Protein AF-A0A7S0BNW0-F1 (afdb_monomer_lite)

Secondary structure (DSSP, 8-state):
-HHHHHHHHHHHHHHHHHTTSHHHHHHHHHTTHHHHHHHHHHH-GGGHHHHHHHHHHHHTT-HHHHHHHHHTTHHHHHHHHHHH--SGGGHHHHHHHHHHHHHHHHH--HHHHHHHHHHHHHHHHHHHHHHHHHHHHHHHHHGGGTTS-HHHHIIIIIHHHHHHHHHHHHHTTSHHHHHHHHHHHHHTT--HHHHHHHHHHHHHT---SSHHHHHHHHHHHHHHHHH--

InterPro domains:
  IPR011989 Armadillo-like helical [G3DSA:1.25.10.10] (1-227)
  IPR013180 Beta-catenin-like protein 1, N-terminal [PF08216] (2-199)
  IPR016024 Armadillo-type fold [SSF48371] (2-109)
  IPR039678 Beta-catenin-like protein 1 [PTHR14978] (2-225)

Foldseek 3Di:
DVVVLVVVVVVLVVLLVVLVDLVSLVVCLVVCVLLVLLVCCVPPVSCNLSSLSNLLSSLVPHLVSLVSCVVSVVLVSLLVVLVVQDDPVRLSVLLSSLSSLLSSCLNDDDPSNVVSLVSCPPPPRVSLLSLLVQLLVLVVQCVVVVPPDPVVSVVSRLSSNLSSLSNLLSNLLDVVSLVVVQVSNVVSVHGLVSSLVSLVVVLVPQDPPDPVSVVSNVSSVVSSVSSDD

Sequence (229 aa):
SEEERETILDLFNILCSAMFIDENKTLLYKAEGIQLMLVLLPRKKWLRSQSLKLIDFSISGRKDGCKTFINAGGLGVVFSLLMKVKGKESTTMEESLLSIIVEVLRRTDGPDFERAVWKLEENSYEKLWRVTAILAQAAVDLQPYGDLEYSERLENGLYRAQLAAKCIALVCTKETNKLIVGEMLNEVTLELNDVRTNLEELIANIDNDDEEAKSEKEFTESLIEAVRS

Radius of gyration: 17.49 Å; chains: 1; bounding box: 44×40×46 Å

Structure (mmCIF, N/CA/C/O backbone):
data_AF-A0A7S0BNW0-F1
#
_entry.id   AF-A0A7S0BNW0-F1
#
loop_
_atom_site.group_PDB
_atom_site.id
_atom_site.type_symbol
_atom_site.label_atom_id
_atom_site.label_alt_id
_atom_site.label_comp_id
_atom_site.label_asym_id
_atom_site.label_entity_id
_atom_site.label_seq_id
_atom_site.pdbx_PDB_ins_code
_atom_site.Cartn_x
_atom_site.Cartn_y
_atom_site.Cartn_z
_atom_site.occupancy
_atom_site.B_iso_or_equiv
_atom_site.auth_seq_id
_atom_site.auth_comp_id
_atom_site.auth_asym_id
_atom_site.auth_atom_id
_atom_site.pdbx_PDB_model_num
ATOM 1 N N . SER A 1 1 ? -25.156 18.805 10.270 1.00 89.25 1 SER A N 1
ATOM 2 C CA . SER A 1 1 ? -24.832 20.161 9.750 1.00 89.25 1 SER A CA 1
ATOM 3 C C . SER A 1 1 ? -23.420 20.156 9.162 1.00 89.25 1 SER A C 1
ATOM 5 O O . SER A 1 1 ? -22.821 19.087 9.106 1.00 89.25 1 SER A O 1
ATOM 7 N N . GLU A 1 2 ? -22.896 21.280 8.663 1.00 90.31 2 GLU A N 1
ATOM 8 C CA . GLU A 1 2 ? -21.472 21.388 8.286 1.00 90.31 2 GLU A CA 1
ATOM 9 C C . GLU A 1 2 ? -20.567 21.239 9.518 1.00 90.31 2 GLU A C 1
ATOM 11 O O . GLU A 1 2 ? -19.687 20.386 9.513 1.00 90.31 2 GLU A O 1
ATOM 16 N N . GLU A 1 3 ? -20.927 21.896 10.624 1.00 94.38 3 GLU A N 1
ATOM 17 C CA . GLU A 1 3 ? -20.282 21.746 11.941 1.00 94.38 3 GLU A CA 1
ATOM 18 C C . GLU A 1 3 ? -20.203 20.280 12.409 1.00 94.38 3 GLU A C 1
ATOM 20 O O . GLU A 1 3 ? -19.190 19.828 12.934 1.00 94.38 3 GLU A O 1
ATOM 25 N N . GLU A 1 4 ? -21.261 19.493 12.193 1.00 93.44 4 GLU A N 1
ATOM 26 C CA . GLU A 1 4 ? -21.269 18.064 12.534 1.00 93.44 4 GLU A CA 1
ATOM 27 C C . GLU A 1 4 ? -20.279 17.266 11.675 1.00 93.44 4 GLU A C 1
ATOM 29 O O . GLU A 1 4 ? -19.650 16.330 12.165 1.00 93.44 4 GLU A O 1
ATOM 34 N N . ARG A 1 5 ? -20.114 17.624 10.394 1.00 93.75 5 ARG A N 1
ATOM 35 C CA . ARG A 1 5 ? -19.129 16.965 9.526 1.00 93.75 5 ARG A CA 1
ATOM 36 C C . ARG A 1 5 ? -17.715 17.288 9.974 1.00 93.75 5 ARG A C 1
ATOM 38 O O . ARG A 1 5 ? -16.917 16.364 10.061 1.00 93.75 5 ARG A O 1
ATOM 45 N N . GLU A 1 6 ? -17.431 18.550 10.278 1.00 94.12 6 GLU A N 1
ATOM 46 C CA . GLU A 1 6 ? -16.136 18.973 10.822 1.00 94.12 6 GLU A CA 1
ATOM 47 C C . GLU A 1 6 ? -15.834 18.254 12.135 1.00 94.12 6 GLU A C 1
ATOM 49 O O . GLU A 1 6 ? -14.801 17.603 12.248 1.00 94.12 6 GLU A O 1
ATOM 54 N N . THR A 1 7 ? -16.803 18.216 13.055 1.00 95.94 7 THR A N 1
ATOM 55 C CA . THR A 1 7 ? -16.678 17.479 14.321 1.00 95.94 7 THR A CA 1
ATOM 56 C C . THR A 1 7 ? -16.335 16.006 14.083 1.00 95.94 7 THR A C 1
ATOM 58 O O . THR A 1 7 ? -15.475 15.443 14.755 1.00 95.94 7 THR A O 1
ATOM 61 N N . ILE A 1 8 ? -16.982 15.355 13.109 1.00 95.88 8 ILE A N 1
ATOM 62 C CA . ILE A 1 8 ? -16.667 13.963 12.762 1.00 95.88 8 ILE A CA 1
ATOM 63 C C . ILE A 1 8 ? -15.242 13.845 12.204 1.00 95.88 8 ILE A C 1
ATOM 65 O O . ILE A 1 8 ? -14.533 12.911 12.572 1.00 95.88 8 ILE A O 1
ATOM 69 N N . LEU A 1 9 ? -14.804 14.758 11.334 1.00 95.31 9 LEU A N 1
ATOM 70 C CA . LEU A 1 9 ? -13.440 14.745 10.793 1.00 95.31 9 LEU A CA 1
ATOM 71 C C . LEU A 1 9 ? -12.387 14.937 11.893 1.00 95.31 9 LEU A C 1
ATOM 73 O O . LEU A 1 9 ? -11.374 14.237 11.890 1.00 95.31 9 LEU A O 1
ATOM 77 N N . ASP A 1 10 ? -12.657 15.796 12.870 1.00 96.00 10 ASP A N 1
ATOM 78 C CA . ASP A 1 10 ? -11.785 15.995 14.027 1.00 96.00 10 ASP A CA 1
ATOM 79 C C . ASP A 1 10 ? -11.699 14.737 14.897 1.00 96.00 10 ASP A C 1
ATOM 81 O O . ASP A 1 10 ? -10.607 14.332 15.302 1.00 96.00 10 ASP A O 1
ATOM 85 N N . LEU A 1 11 ? -12.821 14.040 15.110 1.00 96.62 11 LEU A N 1
ATOM 86 C CA . LEU A 1 11 ? -12.824 12.744 15.794 1.00 96.62 11 LEU A CA 1
ATOM 87 C C . LEU A 1 11 ? -11.991 11.697 15.045 1.00 96.62 11 LEU A C 1
ATOM 89 O O . LEU A 1 11 ? -11.268 10.927 15.674 1.00 96.62 11 LEU A O 1
ATOM 93 N N . PHE A 1 12 ? -12.047 11.678 13.712 1.00 96.50 12 PHE A N 1
ATOM 94 C CA . PHE A 1 12 ? -11.190 10.813 12.901 1.00 96.50 12 PHE A CA 1
ATOM 95 C C . PHE A 1 12 ? -9.706 11.127 13.089 1.00 96.50 12 PHE A C 1
ATOM 97 O O . PHE A 1 12 ? -8.903 10.200 13.200 1.00 96.50 12 PHE A O 1
ATOM 104 N N . ASN A 1 13 ? -9.338 12.408 13.154 1.00 94.88 13 ASN A N 1
ATOM 105 C CA . ASN A 1 13 ? -7.958 12.819 13.400 1.00 94.88 13 ASN A CA 1
ATOM 106 C C . ASN A 1 13 ? -7.482 12.354 14.783 1.00 94.88 13 ASN A C 1
ATOM 108 O O . ASN A 1 13 ? -6.415 11.752 14.882 1.00 94.88 13 ASN A O 1
ATOM 112 N N . ILE A 1 14 ? -8.306 12.532 15.822 1.00 96.44 14 ILE A N 1
ATOM 113 C CA . ILE A 1 14 ? -8.017 12.044 17.180 1.00 96.44 14 ILE A CA 1
ATOM 114 C C . ILE A 1 14 ? -7.858 10.519 17.189 1.00 96.44 14 ILE A C 1
ATOM 116 O O . ILE A 1 14 ? -6.909 10.003 17.779 1.00 96.44 14 ILE A O 1
ATOM 120 N N . LEU A 1 15 ? -8.749 9.787 16.512 1.00 95.88 15 LEU A N 1
ATOM 121 C CA . LEU A 1 15 ? -8.659 8.330 16.400 1.00 95.88 15 LEU A CA 1
ATOM 122 C C . LEU A 1 15 ? -7.381 7.890 15.682 1.00 95.88 15 LEU A C 1
ATOM 124 O O . LEU A 1 15 ? -6.728 6.960 16.145 1.00 95.88 15 LEU A O 1
ATOM 128 N N . CYS A 1 16 ? -6.992 8.566 14.599 1.00 95.62 16 CYS A N 1
ATOM 129 C CA . CYS A 1 16 ? -5.734 8.291 13.905 1.00 95.62 16 CYS A CA 1
ATOM 130 C C . CYS A 1 16 ? -4.534 8.513 14.835 1.00 95.62 16 CYS A C 1
ATOM 132 O O . CYS A 1 16 ? -3.664 7.654 14.917 1.00 95.62 16 CYS A O 1
ATOM 134 N N . SER A 1 17 ? -4.510 9.614 15.592 1.00 95.50 17 SER A N 1
ATOM 135 C CA . SER A 1 17 ? -3.463 9.865 16.590 1.00 95.50 17 SER A CA 1
ATOM 136 C C . SER A 1 17 ? -3.450 8.816 17.708 1.00 95.50 17 SER A C 1
ATOM 138 O O . SER A 1 17 ? -2.389 8.444 18.201 1.00 95.50 17 SER A O 1
ATOM 140 N N . ALA A 1 18 ? -4.608 8.284 18.095 1.00 96.31 18 ALA A N 1
ATOM 141 C CA . ALA A 1 18 ? -4.673 7.213 19.082 1.00 96.31 18 ALA A CA 1
ATOM 142 C C . ALA A 1 18 ? -4.051 5.900 18.572 1.00 96.31 18 ALA A C 1
ATOM 144 O O . ALA A 1 18 ? -3.608 5.098 19.394 1.00 96.31 18 ALA A O 1
ATOM 145 N N . MET A 1 19 ? -3.988 5.676 17.252 1.00 96.12 19 MET A N 1
ATOM 146 C CA . MET A 1 19 ? -3.416 4.456 16.667 1.00 96.12 19 MET A CA 1
ATOM 147 C C . MET A 1 19 ? -1.891 4.374 16.769 1.00 96.12 19 MET A C 1
ATOM 149 O O . MET A 1 19 ? -1.357 3.295 16.559 1.00 96.12 19 MET A O 1
ATOM 153 N N . PHE A 1 20 ? -1.177 5.436 17.157 1.00 92.88 20 PHE A N 1
ATOM 154 C CA . PHE A 1 20 ? 0.260 5.331 17.466 1.00 92.88 20 PHE A CA 1
ATOM 155 C C . PHE A 1 20 ? 0.545 4.500 18.731 1.00 92.88 20 PHE A C 1
ATOM 157 O O . PHE A 1 20 ? 1.690 4.153 19.000 1.00 92.88 20 PHE A O 1
ATOM 164 N N . ILE A 1 21 ? -0.494 4.162 19.501 1.00 94.19 21 ILE A N 1
ATOM 165 C CA . ILE A 1 21 ? -0.421 3.283 20.668 1.00 94.19 21 ILE A CA 1
ATOM 166 C C . ILE A 1 21 ? -1.014 1.923 20.284 1.00 94.19 21 ILE A C 1
ATOM 168 O O . ILE A 1 21 ? -2.196 1.808 19.948 1.00 94.19 21 ILE A O 1
ATOM 172 N N . ASP A 1 22 ? -0.201 0.875 20.358 1.00 92.94 22 ASP A N 1
ATOM 173 C CA . ASP A 1 22 ? -0.545 -0.470 19.886 1.00 92.94 22 ASP A CA 1
ATOM 174 C C . ASP A 1 22 ? -1.728 -1.109 20.644 1.00 92.94 22 ASP A C 1
ATOM 176 O O . ASP A 1 22 ? -2.534 -1.856 20.069 1.00 92.94 22 ASP A O 1
ATOM 180 N N . GLU A 1 23 ? -1.906 -0.776 21.923 1.00 95.44 23 GLU A N 1
ATOM 181 C CA . GLU A 1 23 ? -3.061 -1.191 22.721 1.00 95.44 23 GLU A CA 1
ATOM 182 C C . GLU A 1 23 ? -4.375 -0.659 22.133 1.00 95.44 23 GLU A C 1
ATOM 184 O O . GLU A 1 23 ? -5.381 -1.378 22.098 1.00 95.44 23 GLU A O 1
ATOM 189 N N . ASN A 1 24 ? -4.368 0.569 21.604 1.00 96.56 24 ASN A N 1
ATOM 190 C CA . ASN A 1 24 ? -5.553 1.184 21.009 1.00 96.56 24 ASN A CA 1
ATOM 191 C C . ASN A 1 24 ? -5.941 0.512 19.691 1.00 96.56 24 ASN A C 1
ATOM 193 O O . ASN A 1 24 ? -7.135 0.366 19.422 1.00 96.56 24 ASN A O 1
ATOM 197 N N . LYS A 1 25 ? -4.969 0.027 18.907 1.00 96.62 25 LYS A N 1
ATOM 198 C CA . LYS A 1 25 ? -5.247 -0.781 17.707 1.00 96.62 25 LYS A CA 1
ATOM 199 C C . LYS A 1 25 ? -6.031 -2.043 18.081 1.00 96.62 25 LYS A C 1
ATOM 201 O O . LYS A 1 25 ? -7.058 -2.351 17.483 1.00 96.62 25 LYS A O 1
ATOM 206 N N . THR A 1 26 ? -5.621 -2.721 19.156 1.00 95.75 26 THR A N 1
ATOM 207 C CA . THR A 1 26 ? -6.313 -3.923 19.658 1.00 95.75 26 THR A CA 1
ATOM 208 C C . THR A 1 26 ? -7.746 -3.619 20.113 1.00 95.75 26 THR A C 1
ATOM 210 O O . THR A 1 26 ? -8.661 -4.413 19.873 1.00 95.75 26 THR A O 1
ATOM 213 N N . LEU A 1 27 ? -7.966 -2.472 20.766 1.00 97.00 27 LEU A N 1
ATOM 214 C CA . LEU A 1 27 ? -9.308 -2.016 21.146 1.00 97.00 27 LEU A CA 1
ATOM 215 C C . LEU A 1 27 ? -10.172 -1.710 19.917 1.00 97.00 27 LEU A C 1
ATOM 217 O O . LEU A 1 27 ? -11.334 -2.115 19.884 1.00 97.00 27 LEU A O 1
ATOM 221 N N . LEU A 1 28 ? -9.600 -1.073 18.891 1.00 97.12 28 LEU A N 1
ATOM 222 C CA . LEU A 1 28 ? -10.293 -0.785 17.637 1.00 97.12 28 LEU A CA 1
ATOM 223 C C . LEU A 1 28 ? -10.774 -2.073 16.953 1.00 97.12 28 LEU A C 1
ATOM 225 O O . LEU A 1 28 ? -11.912 -2.128 16.488 1.00 97.12 28 LEU A O 1
ATOM 229 N N . TYR A 1 29 ? -9.946 -3.122 16.924 1.00 96.56 29 TYR A N 1
ATOM 230 C CA . TYR A 1 29 ? -10.325 -4.405 16.320 1.00 96.56 29 TYR A CA 1
ATOM 231 C C . TYR A 1 29 ? -11.492 -5.062 17.056 1.00 96.56 29 TYR A C 1
ATOM 233 O O . TYR A 1 29 ? -12.433 -5.537 16.423 1.00 96.56 29 TYR A O 1
ATOM 241 N N . LYS A 1 30 ? -11.458 -5.054 18.397 1.00 96.50 30 LYS A N 1
ATOM 242 C CA . LYS A 1 30 ? -12.546 -5.583 19.238 1.00 96.50 30 LYS A CA 1
ATOM 243 C C . LYS A 1 30 ? -13.851 -4.813 19.051 1.00 96.50 30 LYS A C 1
ATOM 245 O O . LYS A 1 30 ? -14.918 -5.401 19.173 1.00 96.50 30 LYS A O 1
ATOM 250 N N . ALA A 1 31 ? -13.758 -3.518 18.763 1.00 97.19 31 ALA A N 1
ATOM 251 C CA . ALA A 1 31 ? -14.897 -2.648 18.499 1.00 97.19 31 ALA A CA 1
ATOM 252 C C . ALA A 1 31 ? -15.384 -2.694 17.037 1.00 97.19 31 ALA A C 1
ATOM 254 O O . ALA A 1 31 ? -16.205 -1.866 16.652 1.00 97.19 31 ALA A O 1
ATOM 255 N N . GLU A 1 32 ? -14.868 -3.614 16.214 1.00 97.25 32 GLU A N 1
ATOM 256 C CA . GLU A 1 32 ? -15.183 -3.720 14.783 1.00 97.25 32 GLU A CA 1
ATOM 257 C C . GLU A 1 32 ? -14.907 -2.424 13.989 1.00 97.25 32 GLU A C 1
ATOM 259 O O . GLU A 1 32 ? -15.563 -2.111 12.991 1.00 97.25 32 GLU A O 1
ATOM 264 N N . GLY A 1 33 ? -13.914 -1.641 14.423 1.00 97.31 33 GLY A N 1
ATOM 265 C CA . GLY A 1 33 ? -13.601 -0.351 13.811 1.00 97.31 33 GLY A CA 1
ATOM 266 C C . GLY A 1 33 ? -13.179 -0.478 12.346 1.00 97.31 33 GLY A C 1
ATOM 267 O O . GLY A 1 33 ? -13.611 0.319 11.513 1.00 97.31 33 GLY A O 1
ATOM 268 N N . ILE A 1 34 ? -12.416 -1.522 11.999 1.00 97.44 34 ILE A N 1
ATOM 269 C CA . ILE A 1 34 ? -12.022 -1.803 10.608 1.00 97.44 34 ILE A CA 1
ATOM 270 C C . ILE A 1 34 ? -13.262 -2.085 9.747 1.00 97.44 34 ILE A C 1
ATOM 272 O O . ILE A 1 34 ? -13.405 -1.522 8.663 1.00 97.44 34 ILE A O 1
ATOM 276 N N . GLN A 1 35 ? -14.189 -2.908 10.235 1.00 97.81 35 GLN A N 1
ATOM 277 C CA . GLN A 1 35 ? -15.431 -3.266 9.552 1.00 97.81 35 GLN A CA 1
ATOM 278 C C . GLN A 1 35 ? -16.273 -2.015 9.289 1.00 97.81 35 GLN A C 1
ATOM 280 O O . GLN A 1 35 ? -16.760 -1.816 8.173 1.00 97.81 35 GLN A O 1
ATOM 285 N N . LEU A 1 36 ? -16.395 -1.135 10.288 1.00 97.44 36 LEU A 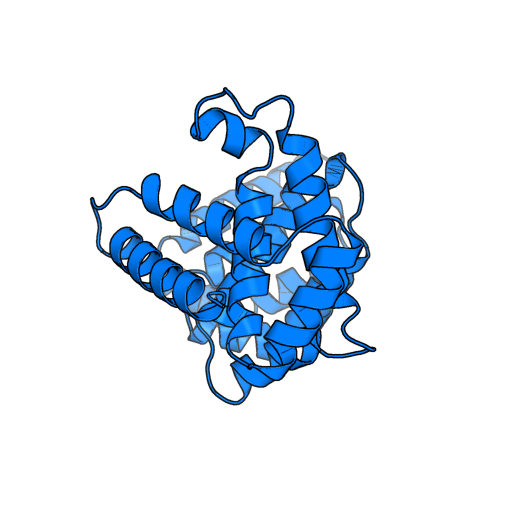N 1
ATOM 286 C CA . LEU A 1 36 ? -17.085 0.140 10.127 1.00 97.44 36 LEU A CA 1
ATOM 287 C C . LEU A 1 36 ? -16.432 0.989 9.029 1.00 97.44 36 LEU A C 1
ATOM 289 O O . LEU A 1 36 ? -17.140 1.478 8.146 1.00 97.44 36 LEU A O 1
ATOM 293 N N . MET A 1 37 ? -15.101 1.123 9.029 1.00 97.88 37 MET A N 1
ATOM 294 C CA . MET A 1 37 ? -14.394 1.883 7.993 1.00 97.88 37 MET A CA 1
ATOM 295 C C . MET A 1 37 ? -14.649 1.312 6.598 1.00 97.88 37 MET A C 1
ATOM 297 O O . MET A 1 37 ? -14.998 2.057 5.681 1.00 97.88 37 MET A O 1
ATOM 301 N N . LEU A 1 38 ? -14.586 -0.011 6.443 1.00 97.62 38 LEU A N 1
ATOM 302 C CA . LEU A 1 38 ? -14.872 -0.691 5.178 1.00 97.62 38 LEU A CA 1
ATOM 303 C C . LEU A 1 38 ? -16.302 -0.442 4.675 1.00 97.62 38 LEU A C 1
ATOM 305 O O . LEU A 1 38 ? -16.513 -0.313 3.468 1.00 97.62 38 LEU A O 1
ATOM 309 N N . VAL A 1 39 ? -17.280 -0.310 5.576 1.00 96.94 39 VAL A N 1
ATOM 310 C CA . VAL A 1 39 ? -18.666 0.054 5.233 1.00 96.94 39 VAL A CA 1
ATOM 311 C C . VAL A 1 39 ? -18.787 1.525 4.823 1.00 96.94 39 VAL A C 1
ATOM 313 O O . VAL A 1 39 ? -19.564 1.855 3.917 1.00 96.94 39 VAL A O 1
ATOM 316 N N . LEU A 1 40 ? -18.035 2.421 5.466 1.00 96.12 40 LEU A N 1
ATOM 317 C CA . LEU A 1 40 ? -18.047 3.854 5.162 1.00 96.12 40 LEU A CA 1
ATOM 318 C C . LEU A 1 40 ? -17.422 4.158 3.799 1.00 96.12 40 LEU A C 1
ATOM 320 O O . LEU A 1 40 ? -17.970 4.982 3.062 1.00 96.12 40 LEU A O 1
ATOM 324 N N . LEU A 1 41 ? -16.352 3.451 3.428 1.00 95.19 41 LEU A N 1
ATOM 325 C CA . LEU A 1 41 ? -15.613 3.658 2.184 1.00 95.19 41 LEU A CA 1
ATOM 326 C C . LEU A 1 41 ? -16.505 3.765 0.933 1.00 95.19 41 LEU A C 1
ATOM 328 O O . LEU A 1 41 ? -16.374 4.756 0.213 1.00 95.19 41 LEU A O 1
ATOM 332 N N . PRO A 1 42 ? -17.425 2.833 0.618 1.00 91.38 42 PRO A N 1
ATOM 333 C CA . PRO A 1 42 ? -18.312 2.974 -0.537 1.00 91.38 42 PRO A CA 1
ATOM 334 C C . PRO A 1 42 ? -19.476 3.952 -0.303 1.00 91.38 42 PRO A C 1
ATOM 336 O O . PRO A 1 42 ? -19.968 4.537 -1.268 1.00 91.38 42 PRO A O 1
ATOM 339 N N . ARG A 1 43 ? -19.918 4.152 0.947 1.00 92.38 43 ARG A N 1
ATOM 340 C CA . ARG A 1 43 ? -21.167 4.865 1.281 1.00 92.38 43 ARG A CA 1
ATOM 341 C C . ARG A 1 43 ? -21.003 6.368 1.499 1.00 92.38 43 ARG A C 1
ATOM 343 O O . ARG A 1 43 ? -21.939 7.124 1.246 1.00 92.38 43 ARG A O 1
ATOM 350 N N . LYS A 1 44 ? -19.853 6.818 2.003 1.00 91.94 44 LYS A N 1
ATOM 351 C CA . LYS A 1 44 ? -19.628 8.201 2.448 1.00 91.94 44 LYS A CA 1
ATOM 352 C C . LYS A 1 44 ? -18.358 8.761 1.812 1.00 91.94 44 LYS A C 1
ATOM 354 O O . LYS A 1 44 ? -17.281 8.695 2.388 1.00 91.94 44 LYS A O 1
ATOM 359 N N . LYS A 1 45 ? -18.495 9.353 0.616 1.00 89.56 45 LYS A N 1
ATOM 360 C CA . LYS A 1 45 ? -17.358 9.907 -0.150 1.00 89.56 45 LYS A CA 1
ATOM 361 C C . LYS A 1 45 ? -16.505 10.892 0.664 1.00 89.56 45 LYS A C 1
ATOM 363 O O . LYS A 1 45 ? -15.288 10.813 0.592 1.00 89.56 45 LYS A O 1
ATOM 368 N N . TRP A 1 46 ? -17.139 11.758 1.457 1.00 91.44 46 TRP A N 1
ATOM 369 C CA . TRP A 1 46 ? -16.459 12.778 2.267 1.00 91.44 46 TRP A CA 1
ATOM 370 C C . TRP A 1 46 ? -15.675 12.218 3.469 1.00 91.44 46 TRP A C 1
ATOM 372 O O . TRP A 1 46 ? -14.844 12.930 4.007 1.00 91.44 46 TRP A O 1
ATOM 382 N N . LEU A 1 47 ? -15.904 10.956 3.861 1.00 93.94 47 LEU A N 1
ATOM 383 C CA . LEU A 1 47 ? -15.143 10.258 4.911 1.00 93.94 47 LEU A CA 1
ATOM 384 C C . LEU A 1 47 ? -14.105 9.287 4.350 1.00 93.94 47 LEU A C 1
ATOM 386 O O . LEU A 1 47 ? -13.428 8.597 5.112 1.00 93.94 47 LEU A O 1
ATOM 390 N N . ARG A 1 48 ? -14.006 9.159 3.022 1.00 93.19 48 ARG A N 1
ATOM 391 C CA . ARG A 1 48 ? -13.210 8.100 2.400 1.00 93.19 48 ARG A CA 1
ATOM 392 C C . ARG A 1 48 ? -11.732 8.225 2.753 1.00 93.19 48 ARG A C 1
ATOM 394 O O . ARG A 1 48 ? -11.135 7.227 3.135 1.00 93.19 48 ARG A O 1
ATOM 401 N N . SER A 1 49 ? -11.176 9.432 2.665 1.00 92.56 49 SER A N 1
ATOM 402 C CA . SER A 1 49 ? -9.763 9.677 2.974 1.00 92.56 49 SER A CA 1
ATOM 403 C C . SER A 1 49 ? -9.441 9.324 4.426 1.00 92.56 49 SER A C 1
ATOM 405 O O . SER A 1 49 ? -8.469 8.631 4.696 1.00 92.56 49 SER A O 1
ATOM 407 N N . GLN A 1 50 ? -10.295 9.741 5.358 1.00 95.19 50 GLN A N 1
ATOM 408 C CA . GLN A 1 50 ? -10.118 9.521 6.791 1.00 95.19 50 GLN A CA 1
ATOM 409 C C . GLN A 1 50 ? -10.319 8.049 7.165 1.00 95.19 50 GLN A C 1
ATOM 411 O O . GLN A 1 50 ? -9.595 7.524 8.003 1.00 95.19 50 GLN A O 1
ATOM 416 N N . SER A 1 51 ? -11.254 7.363 6.502 1.00 97.00 51 SER A N 1
ATOM 417 C CA . SER A 1 51 ? -11.473 5.925 6.691 1.00 97.00 51 SER A CA 1
ATOM 418 C C . SER A 1 51 ? -10.274 5.108 6.208 1.00 97.00 51 SER A C 1
ATOM 420 O O . SER A 1 51 ? -9.863 4.185 6.901 1.00 97.00 51 SER A O 1
ATOM 422 N N . LEU A 1 52 ? -9.698 5.450 5.046 1.00 96.94 52 LEU A N 1
ATOM 423 C CA . LEU A 1 52 ? -8.476 4.803 4.553 1.00 96.94 52 LEU A CA 1
ATOM 424 C C . LEU A 1 52 ? -7.306 5.054 5.505 1.00 96.94 52 LEU A C 1
ATOM 426 O O . LEU A 1 52 ? -6.653 4.098 5.904 1.00 96.94 52 LEU A O 1
ATOM 430 N N . LYS A 1 53 ? -7.105 6.305 5.933 1.00 96.19 53 LYS A N 1
ATOM 431 C CA . LYS A 1 53 ? -6.042 6.673 6.875 1.00 96.19 53 LYS A CA 1
ATOM 432 C C . LYS A 1 53 ? -6.150 5.918 8.202 1.00 96.19 53 LYS A C 1
ATOM 434 O O . LYS A 1 53 ? -5.153 5.409 8.699 1.00 96.19 53 LYS A O 1
ATOM 439 N N . LEU A 1 54 ? -7.359 5.800 8.757 1.00 97.44 54 LEU A N 1
ATOM 440 C CA . LEU A 1 54 ? -7.567 5.053 9.997 1.00 97.44 54 LEU A CA 1
ATOM 441 C C . LEU A 1 54 ? -7.295 3.554 9.813 1.00 97.44 54 LEU A C 1
ATOM 443 O O . LEU A 1 54 ? -6.700 2.944 10.696 1.00 97.44 54 LEU A O 1
ATOM 447 N N . ILE A 1 55 ? -7.700 2.962 8.679 1.00 97.88 55 ILE A N 1
ATOM 448 C CA . ILE A 1 55 ? -7.370 1.564 8.362 1.00 97.88 55 ILE A CA 1
ATOM 449 C C . ILE A 1 55 ? -5.853 1.394 8.293 1.00 97.88 55 ILE A C 1
ATOM 451 O O . ILE A 1 55 ? -5.328 0.532 8.991 1.00 97.88 55 ILE A O 1
ATOM 455 N N . ASP A 1 56 ? -5.173 2.222 7.503 1.00 96.88 56 ASP A N 1
ATOM 456 C CA . ASP A 1 56 ? -3.726 2.177 7.284 1.00 96.88 56 ASP A CA 1
ATOM 457 C C . ASP A 1 56 ? -2.959 2.254 8.613 1.00 96.88 56 ASP A C 1
ATOM 459 O O . ASP A 1 56 ? -2.206 1.344 8.956 1.00 96.88 56 ASP A O 1
ATOM 463 N N . PHE A 1 57 ? -3.270 3.244 9.454 1.00 96.25 57 PHE A N 1
ATOM 464 C CA . PHE A 1 57 ? -2.646 3.387 10.774 1.00 96.25 57 PHE A CA 1
ATOM 465 C C . PHE A 1 57 ? -2.984 2.237 11.722 1.00 96.25 57 PHE A C 1
ATOM 467 O O . PHE A 1 57 ? -2.159 1.853 12.552 1.00 96.25 57 PHE A O 1
ATOM 474 N N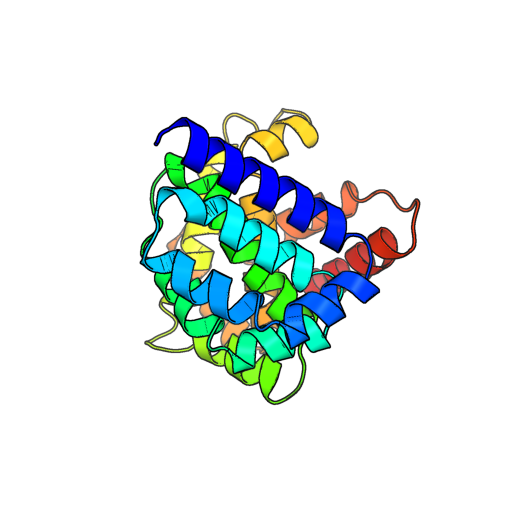 . SER A 1 58 ? -4.195 1.682 11.620 1.00 96.25 58 SER A N 1
ATOM 475 C CA . SER A 1 58 ? -4.582 0.555 12.461 1.00 96.25 58 SER A CA 1
ATOM 476 C C . SER A 1 58 ? -3.804 -0.707 12.105 1.00 96.25 58 SER A C 1
ATOM 478 O O . SER A 1 58 ? -3.387 -1.409 13.012 1.00 96.25 58 SER A O 1
ATOM 480 N N . ILE A 1 59 ? -3.560 -0.994 10.822 1.00 96.25 59 ILE A N 1
ATOM 481 C CA . ILE A 1 59 ? -2.894 -2.238 10.405 1.00 96.25 59 ILE A CA 1
ATOM 482 C C . ILE A 1 59 ? -1.371 -2.109 10.300 1.00 96.25 59 ILE A C 1
ATOM 484 O O . ILE A 1 59 ? -0.686 -3.131 10.334 1.00 96.25 59 ILE A O 1
ATOM 488 N N . SER A 1 60 ? -0.848 -0.884 10.206 1.00 93.56 60 SER A N 1
ATOM 489 C CA . SER A 1 60 ? 0.587 -0.621 10.121 1.00 93.56 60 SER A CA 1
ATOM 490 C C . SER A 1 60 ? 1.332 -1.200 11.323 1.00 93.56 60 SER A C 1
ATOM 492 O O . SER A 1 60 ? 0.934 -1.022 12.484 1.00 93.56 60 SER A O 1
ATOM 494 N N . GLY A 1 61 ? 2.389 -1.962 11.051 1.00 89.94 61 GLY A N 1
ATOM 495 C CA . GLY A 1 61 ? 3.166 -2.631 12.091 1.00 89.94 61 GLY A CA 1
ATOM 496 C C . GLY A 1 61 ? 2.577 -3.966 12.553 1.00 89.94 61 GLY A C 1
ATOM 497 O O . GLY A 1 61 ? 3.224 -4.695 13.306 1.00 89.94 61 GLY A O 1
ATOM 498 N N . ARG A 1 62 ? 1.349 -4.317 12.140 1.00 92.31 62 ARG A N 1
ATOM 499 C CA . ARG A 1 62 ? 0.502 -5.293 12.845 1.00 92.31 62 ARG A CA 1
ATOM 500 C C . ARG A 1 62 ? 0.001 -6.413 11.939 1.00 92.31 62 ARG A C 1
ATOM 502 O O . ARG A 1 62 ? -0.955 -6.268 11.176 1.00 92.31 62 ARG A O 1
ATOM 509 N N . LYS A 1 63 ? 0.558 -7.611 12.131 1.00 94.31 63 LYS A N 1
ATOM 510 C CA . LYS A 1 63 ? 0.106 -8.831 11.438 1.00 94.31 63 LYS A CA 1
ATOM 511 C C . LYS A 1 63 ? -1.341 -9.208 11.771 1.00 94.31 63 LYS A C 1
ATOM 513 O O . LYS A 1 63 ? -2.097 -9.600 10.889 1.00 94.31 63 LYS A O 1
ATOM 518 N N . ASP A 1 64 ? -1.747 -9.098 13.031 1.00 94.75 64 ASP A N 1
ATOM 519 C CA . ASP A 1 64 ? -3.122 -9.376 13.465 1.00 94.75 64 ASP A CA 1
ATOM 520 C C . ASP A 1 64 ? -4.131 -8.336 12.943 1.00 94.75 64 ASP A C 1
ATOM 522 O O . ASP A 1 64 ? -5.265 -8.692 12.613 1.00 94.75 64 ASP A O 1
ATOM 526 N N . GLY A 1 65 ? -3.698 -7.082 12.781 1.00 95.62 65 GLY A N 1
ATOM 527 C CA . GLY A 1 65 ? -4.450 -6.030 12.097 1.00 95.62 65 GLY A CA 1
ATOM 528 C C . GLY A 1 65 ? -4.722 -6.381 10.639 1.00 95.62 65 GLY A C 1
ATOM 529 O O . GLY A 1 65 ? -5.877 -6.403 10.214 1.00 95.62 65 GLY A O 1
ATOM 530 N N . CYS A 1 66 ? -3.681 -6.773 9.899 1.00 97.44 66 CYS A N 1
ATOM 531 C CA . CYS A 1 66 ? -3.811 -7.231 8.513 1.00 97.44 66 CYS A CA 1
ATOM 532 C C . CYS A 1 66 ? -4.757 -8.438 8.388 1.00 97.44 66 CYS A C 1
ATOM 534 O O . CYS A 1 66 ? -5.624 -8.465 7.514 1.00 97.44 66 CYS A O 1
ATOM 536 N N . LYS A 1 67 ? -4.663 -9.412 9.304 1.00 96.75 67 LYS A N 1
ATOM 537 C CA . LYS A 1 67 ? -5.589 -10.560 9.352 1.00 96.75 67 LYS A CA 1
ATOM 538 C C . LYS A 1 67 ? -7.030 -10.134 9.612 1.00 96.75 67 LYS A C 1
ATOM 540 O O . LYS A 1 67 ? -7.945 -10.615 8.945 1.00 96.75 67 LYS A O 1
ATOM 545 N N . THR A 1 68 ? -7.243 -9.217 10.552 1.00 96.88 68 THR A N 1
ATOM 546 C CA . THR A 1 68 ? -8.571 -8.662 10.853 1.00 96.88 68 THR A CA 1
ATOM 547 C C . THR A 1 68 ? -9.153 -7.956 9.628 1.00 96.88 68 THR A C 1
ATOM 549 O O . THR A 1 68 ? -10.308 -8.188 9.275 1.00 96.88 68 THR A O 1
ATOM 552 N N . PHE A 1 69 ? -8.336 -7.172 8.922 1.00 98.38 69 PHE A N 1
ATOM 553 C CA . PHE A 1 69 ? -8.712 -6.508 7.677 1.00 98.38 69 PHE A CA 1
ATOM 554 C C . PHE A 1 69 ? -9.102 -7.494 6.566 1.00 98.38 69 PHE A C 1
ATOM 556 O O . PHE A 1 69 ? -10.149 -7.322 5.936 1.00 98.38 69 PHE A O 1
ATOM 563 N N . ILE A 1 70 ? -8.318 -8.556 6.349 1.00 97.94 70 ILE A N 1
ATOM 564 C CA . ILE A 1 70 ? -8.639 -9.599 5.362 1.00 97.94 70 ILE A CA 1
ATOM 565 C C . ILE A 1 70 ? -9.960 -10.288 5.721 1.00 97.94 70 ILE A C 1
ATOM 567 O O . ILE A 1 70 ? -10.843 -10.401 4.869 1.00 97.94 70 ILE A O 1
ATOM 571 N N . ASN A 1 71 ? -10.125 -10.702 6.981 1.00 96.88 71 ASN A N 1
ATOM 572 C CA . ASN A 1 71 ? -11.323 -11.402 7.454 1.00 96.88 71 ASN A CA 1
ATOM 573 C C . ASN A 1 71 ? -12.586 -10.532 7.389 1.00 96.88 71 ASN A C 1
ATOM 575 O O . ASN A 1 71 ? -13.678 -11.050 7.172 1.00 96.88 71 ASN A O 1
ATOM 579 N N . ALA A 1 72 ? -12.441 -9.212 7.508 1.00 97.25 72 ALA A N 1
ATOM 580 C CA . ALA A 1 72 ? -13.520 -8.248 7.319 1.00 97.25 72 ALA A CA 1
ATOM 581 C C . ALA A 1 72 ? -13.892 -8.007 5.836 1.00 97.25 72 ALA A C 1
ATOM 583 O O . ALA A 1 72 ? -14.772 -7.198 5.547 1.00 97.25 72 ALA A O 1
ATOM 584 N N . GLY A 1 73 ? -13.234 -8.679 4.882 1.00 97.12 73 GLY A N 1
ATOM 585 C CA . GLY A 1 73 ? -13.461 -8.492 3.446 1.00 97.12 73 GLY A CA 1
ATOM 586 C C . GLY A 1 73 ? -12.753 -7.267 2.860 1.00 97.12 73 GLY A C 1
ATOM 587 O O . GLY A 1 73 ? -13.108 -6.811 1.768 1.00 97.12 73 GLY A O 1
ATOM 588 N N . GLY A 1 74 ? -11.742 -6.736 3.557 1.00 97.81 74 GLY A N 1
ATOM 589 C CA . GLY A 1 74 ? -11.056 -5.498 3.197 1.00 97.81 74 GLY A CA 1
ATOM 590 C C . GLY A 1 74 ? -10.425 -5.515 1.806 1.00 97.81 74 GLY A C 1
ATOM 591 O O . GLY A 1 74 ? -10.537 -4.531 1.073 1.00 97.81 74 GLY A O 1
ATOM 592 N N . LEU A 1 75 ? -9.870 -6.660 1.388 1.00 97.75 75 LEU A N 1
ATOM 593 C CA . LEU A 1 75 ? -9.279 -6.832 0.055 1.00 97.75 75 LEU A CA 1
ATOM 594 C C . LEU A 1 75 ? -10.276 -6.491 -1.061 1.00 97.75 75 LEU A C 1
ATOM 596 O O . LEU A 1 75 ? -9.956 -5.739 -1.977 1.00 97.75 75 LEU A O 1
ATOM 600 N N . GLY A 1 76 ? -11.511 -6.997 -0.977 1.00 97.25 76 GLY A N 1
ATOM 601 C CA . GLY A 1 76 ? -12.526 -6.747 -2.003 1.00 97.25 76 GLY A CA 1
ATOM 602 C C . GLY A 1 76 ? -12.890 -5.266 -2.118 1.00 97.25 76 GLY A C 1
ATOM 603 O O . GLY A 1 76 ? -13.059 -4.751 -3.224 1.00 97.25 76 GLY A O 1
ATOM 604 N N . VAL A 1 77 ? -12.966 -4.564 -0.985 1.00 97.12 77 VAL A N 1
ATOM 605 C CA . VAL A 1 77 ? -13.293 -3.134 -0.944 1.00 97.12 77 VAL A CA 1
ATOM 606 C C . VAL A 1 77 ? -12.145 -2.293 -1.500 1.00 97.12 77 VAL A C 1
ATOM 608 O O . VAL A 1 77 ? -12.377 -1.466 -2.383 1.00 97.12 77 VAL A O 1
ATOM 611 N N . VAL A 1 78 ? -10.916 -2.521 -1.029 1.00 97.25 78 VAL A N 1
ATOM 612 C CA . VAL A 1 78 ? -9.731 -1.743 -1.424 1.00 97.25 78 VAL A CA 1
ATOM 613 C C . VAL A 1 78 ? -9.392 -1.949 -2.899 1.00 97.25 78 VAL A C 1
ATOM 615 O O . VAL A 1 78 ? -9.265 -0.962 -3.623 1.00 97.25 78 VAL A O 1
ATOM 618 N N . PHE A 1 79 ? -9.376 -3.189 -3.402 1.00 97.25 79 PHE A N 1
ATOM 619 C CA . PHE A 1 79 ? -9.147 -3.431 -4.832 1.00 97.25 79 PHE A CA 1
ATOM 620 C C . PHE A 1 79 ? -10.271 -2.864 -5.708 1.00 97.25 79 PHE A C 1
ATOM 622 O O . PHE A 1 79 ? -9.998 -2.288 -6.760 1.00 97.25 79 PHE A O 1
ATOM 629 N N . SER A 1 80 ? -11.538 -2.952 -5.280 1.00 95.88 80 SER A N 1
ATOM 630 C CA . SER A 1 80 ? -12.641 -2.331 -6.031 1.00 95.88 80 SER A CA 1
ATOM 631 C C . SER A 1 80 ? -12.490 -0.810 -6.122 1.00 95.88 80 SER A C 1
ATOM 633 O O . SER A 1 80 ? -12.829 -0.222 -7.151 1.00 95.88 80 SER A O 1
ATOM 635 N N . LEU A 1 81 ? -11.996 -0.161 -5.064 1.00 95.25 81 LEU A N 1
ATOM 636 C CA . LEU A 1 81 ? -11.719 1.274 -5.072 1.00 95.25 81 LEU A CA 1
ATOM 637 C C . LEU A 1 81 ? -10.524 1.612 -5.962 1.00 95.25 81 LEU A C 1
ATOM 639 O O . LEU A 1 81 ? -10.658 2.517 -6.780 1.00 95.25 81 LEU A O 1
ATOM 643 N N . LEU A 1 82 ? -9.425 0.859 -5.884 1.00 95.69 82 LEU A N 1
ATOM 644 C CA . LEU A 1 82 ? -8.229 1.071 -6.712 1.00 95.69 82 LEU A CA 1
ATOM 645 C C . LEU A 1 82 ? -8.548 1.068 -8.218 1.00 95.69 82 LEU A C 1
ATOM 647 O O . LEU A 1 82 ? -8.006 1.864 -8.984 1.00 95.69 82 LEU A O 1
ATOM 651 N N . MET A 1 83 ? -9.490 0.222 -8.645 1.00 95.44 83 MET A N 1
ATOM 652 C CA . MET A 1 83 ? -9.946 0.170 -10.040 1.00 95.44 83 MET A CA 1
ATOM 653 C C . MET A 1 83 ? -10.813 1.372 -10.455 1.00 95.44 83 MET A C 1
ATOM 655 O O . MET A 1 83 ? -10.869 1.723 -11.636 1.00 95.44 83 MET A O 1
ATOM 659 N N . LYS A 1 84 ? -11.523 1.992 -9.504 1.00 92.31 84 LYS A N 1
ATOM 660 C CA . LYS A 1 84 ? -12.456 3.110 -9.747 1.00 92.31 84 LYS A CA 1
ATOM 661 C C . LYS A 1 84 ? -11.783 4.473 -9.672 1.00 92.31 84 LYS A C 1
ATOM 663 O O . LYS A 1 84 ? -12.223 5.409 -10.331 1.00 92.31 84 LYS A O 1
ATOM 668 N N . VAL A 1 85 ? -10.776 4.585 -8.822 1.00 87.38 85 VAL A N 1
ATOM 669 C CA . VAL A 1 85 ? -10.004 5.798 -8.581 1.00 87.38 85 VAL A CA 1
ATOM 670 C C . VAL A 1 85 ? -9.066 5.995 -9.770 1.00 87.38 85 VAL A C 1
ATOM 672 O O . VAL A 1 85 ? -8.279 5.099 -10.055 1.00 87.38 85 VAL A O 1
ATOM 675 N N . LYS A 1 86 ? -9.214 7.100 -10.514 1.00 82.06 86 LYS A N 1
ATOM 676 C CA . LYS A 1 86 ? -8.433 7.436 -11.719 1.00 82.06 86 LYS A CA 1
ATOM 677 C C . LYS A 1 86 ? -8.296 8.957 -11.855 1.00 82.06 86 LYS 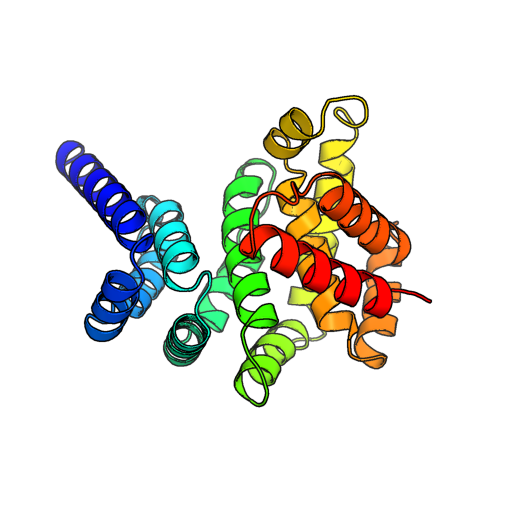A C 1
ATOM 679 O O . LYS A 1 86 ? -9.240 9.675 -11.526 1.00 82.06 86 LYS A O 1
ATOM 684 N N . GLY A 1 87 ? -7.193 9.415 -12.448 1.00 74.38 87 GLY A N 1
ATOM 685 C CA . GLY A 1 87 ? -6.946 10.821 -12.792 1.00 74.38 87 GLY A CA 1
ATOM 686 C C . GLY A 1 87 ? -5.852 11.478 -11.946 1.00 74.38 87 GLY A C 1
ATOM 687 O O . GLY A 1 87 ? -5.281 10.864 -11.055 1.00 74.38 87 GLY A O 1
ATOM 688 N N . LYS A 1 88 ? -5.540 12.748 -12.221 1.00 65.00 88 LYS A N 1
ATOM 689 C CA . LYS A 1 88 ? -4.498 13.474 -11.467 1.00 65.00 88 LYS A CA 1
ATOM 690 C C . LYS A 1 88 ? -4.917 13.817 -10.037 1.00 65.00 88 LYS A C 1
ATOM 692 O O . LYS A 1 88 ? -4.092 13.825 -9.138 1.00 65.00 88 LYS A O 1
ATOM 697 N N . GLU A 1 89 ? -6.211 14.024 -9.803 1.00 70.94 89 GLU A N 1
ATOM 698 C CA . GLU A 1 89 ? -6.752 14.307 -8.465 1.00 70.94 89 GLU A CA 1
ATOM 699 C C . GLU A 1 89 ? -6.805 13.064 -7.560 1.00 70.94 89 GLU A C 1
ATOM 701 O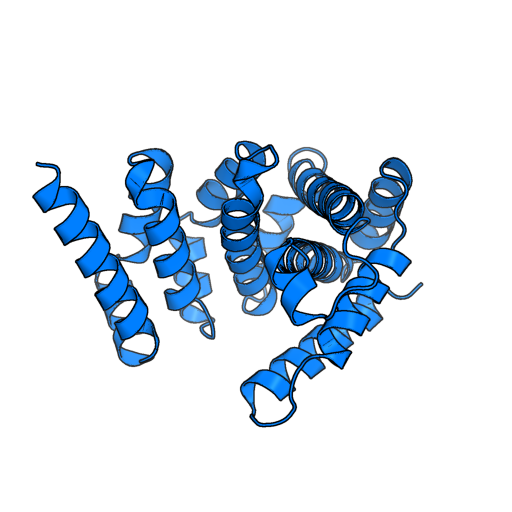 O . GLU A 1 89 ? -7.191 13.162 -6.396 1.00 70.94 89 GLU A O 1
ATOM 706 N N . SER A 1 90 ? -6.445 11.878 -8.071 1.00 83.75 90 SER A N 1
ATOM 707 C CA . SER A 1 90 ? -6.500 10.644 -7.291 1.00 83.75 90 SER A CA 1
ATOM 708 C C . SER A 1 90 ? -5.212 10.240 -6.583 1.00 83.75 90 SER A C 1
ATOM 710 O O . SER A 1 90 ? -5.273 9.282 -5.815 1.00 83.75 90 SER A O 1
ATOM 712 N N . THR A 1 91 ? -4.094 10.944 -6.780 1.00 87.75 91 THR A N 1
ATOM 713 C CA . THR A 1 91 ? -2.767 10.555 -6.263 1.00 87.75 91 THR A CA 1
ATOM 714 C C . THR A 1 91 ? -2.799 10.154 -4.787 1.00 87.75 91 THR A C 1
ATOM 716 O O . THR A 1 91 ? -2.484 9.015 -4.461 1.00 87.75 91 THR A O 1
ATOM 719 N N . THR A 1 92 ? -3.322 11.010 -3.904 1.00 90.50 92 THR A N 1
ATOM 720 C CA . THR A 1 92 ? -3.398 10.736 -2.455 1.00 90.50 92 THR A CA 1
ATOM 721 C C . THR A 1 92 ? -4.262 9.515 -2.113 1.00 90.50 92 THR A C 1
ATOM 723 O O . THR A 1 92 ? -4.013 8.794 -1.144 1.00 90.50 92 THR A O 1
ATOM 726 N N . MET A 1 93 ? -5.311 9.260 -2.902 1.00 92.25 93 MET A N 1
ATOM 727 C CA . MET A 1 93 ? -6.175 8.097 -2.700 1.00 92.25 93 MET A CA 1
ATOM 728 C C . MET A 1 93 ? -5.515 6.815 -3.211 1.00 92.25 93 MET A C 1
ATOM 730 O O . MET A 1 93 ? -5.657 5.778 -2.570 1.00 92.25 93 MET A O 1
ATOM 734 N N . GLU A 1 94 ? -4.796 6.879 -4.333 1.00 95.19 94 GLU A N 1
ATOM 735 C CA . GLU A 1 94 ? -3.976 5.773 -4.837 1.00 95.19 94 GLU A CA 1
ATOM 736 C C . GLU A 1 94 ? -2.880 5.414 -3.830 1.00 95.19 94 GLU A C 1
ATOM 738 O O . GLU A 1 94 ? -2.743 4.239 -3.507 1.00 95.19 94 GLU A O 1
ATOM 743 N N . GLU A 1 95 ? -2.189 6.404 -3.259 1.00 95.06 95 GLU A N 1
ATOM 744 C CA . GLU A 1 95 ? -1.200 6.214 -2.187 1.00 95.06 95 GLU A CA 1
ATOM 745 C C . GLU A 1 95 ? -1.806 5.504 -0.981 1.00 95.06 95 GLU A C 1
ATOM 747 O O . GLU A 1 95 ? -1.317 4.458 -0.569 1.00 95.06 95 GLU A O 1
ATOM 752 N N . SER A 1 96 ? -2.929 6.010 -0.464 1.00 95.75 96 SER A N 1
ATOM 753 C CA . SER A 1 96 ? -3.595 5.408 0.698 1.00 95.75 96 SER A CA 1
ATOM 754 C C . SER A 1 96 ? -4.018 3.954 0.437 1.00 95.75 96 SER A C 1
ATOM 756 O O . SER A 1 96 ? -3.924 3.101 1.316 1.00 95.75 96 SER A O 1
ATOM 758 N N . LEU A 1 97 ? -4.506 3.651 -0.771 1.00 97.38 97 LEU A N 1
ATOM 759 C CA . LEU A 1 97 ? -4.922 2.296 -1.145 1.00 97.38 97 LEU A CA 1
ATOM 760 C C . LEU A 1 97 ? -3.718 1.364 -1.329 1.00 97.38 97 LEU A C 1
ATOM 762 O O . LEU A 1 97 ? -3.762 0.225 -0.866 1.00 97.38 97 LEU A O 1
ATOM 766 N N . LEU A 1 98 ? -2.664 1.832 -2.001 1.00 97.75 98 LEU A N 1
ATOM 767 C CA . LEU A 1 98 ? -1.447 1.057 -2.221 1.00 97.75 98 LEU A CA 1
ATOM 768 C C . LEU A 1 98 ? -0.693 0.813 -0.913 1.00 97.75 98 LEU A C 1
ATOM 770 O O . LEU A 1 98 ? -0.222 -0.302 -0.726 1.00 97.75 98 LEU A O 1
ATOM 774 N N . SER A 1 99 ? -0.649 1.785 0.005 1.00 97.50 99 SER A N 1
ATOM 775 C CA . SER A 1 99 ? -0.071 1.620 1.347 1.00 97.50 99 SER A CA 1
ATOM 776 C C . SER A 1 99 ? -0.710 0.439 2.076 1.00 97.50 99 SER A C 1
ATOM 778 O O . SER A 1 99 ? -0.020 -0.505 2.459 1.00 97.50 99 SER A O 1
ATOM 780 N N . ILE A 1 100 ? -2.047 0.401 2.125 1.00 98.19 100 ILE A N 1
ATOM 781 C CA . ILE A 1 100 ? -2.799 -0.705 2.734 1.00 98.19 100 ILE A CA 1
ATOM 782 C C . ILE A 1 100 ? -2.492 -2.041 2.042 1.00 98.19 100 ILE A C 1
ATOM 784 O O . ILE A 1 100 ? -2.311 -3.057 2.712 1.00 98.19 100 ILE A O 1
ATOM 788 N N . ILE A 1 101 ? -2.447 -2.072 0.705 1.00 98.25 101 ILE A N 1
ATOM 789 C CA . ILE A 1 101 ? -2.160 -3.303 -0.050 1.00 98.25 101 ILE A CA 1
ATOM 790 C C . ILE A 1 101 ? -0.741 -3.801 0.243 1.00 98.25 101 ILE A C 1
ATOM 792 O O . ILE A 1 101 ? -0.559 -4.989 0.510 1.00 98.25 101 ILE A O 1
ATOM 796 N N . VAL A 1 102 ? 0.250 -2.910 0.203 1.00 97.62 102 VAL A N 1
ATOM 797 C CA . VAL A 1 102 ? 1.657 -3.224 0.473 1.00 97.62 102 VAL A CA 1
ATOM 798 C C . VAL A 1 102 ? 1.825 -3.716 1.904 1.00 97.62 102 VAL A C 1
ATOM 800 O O . VAL A 1 102 ? 2.467 -4.743 2.102 1.00 97.62 102 VAL A O 1
ATOM 803 N N . GLU A 1 103 ? 1.204 -3.062 2.887 1.00 96.94 103 GLU A N 1
ATOM 804 C CA . GLU A 1 103 ? 1.299 -3.476 4.288 1.00 96.94 103 GLU A CA 1
ATOM 805 C C . GLU A 1 103 ? 0.688 -4.866 4.503 1.00 96.94 103 GLU A C 1
ATOM 807 O O . GLU A 1 103 ? 1.293 -5.726 5.146 1.00 96.94 103 GLU A O 1
ATOM 812 N N . VAL A 1 104 ? -0.461 -5.151 3.881 1.00 97.75 104 VAL A N 1
ATOM 813 C CA . VAL A 1 104 ? -1.060 -6.491 3.926 1.00 97.75 104 VAL A CA 1
ATOM 814 C C . VAL A 1 104 ? -0.138 -7.532 3.290 1.00 97.75 104 VAL A C 1
ATOM 816 O O . VAL A 1 104 ? 0.118 -8.567 3.904 1.00 97.75 104 VAL A O 1
ATOM 819 N N . LEU A 1 105 ? 0.381 -7.277 2.088 1.00 96.44 105 LEU A N 1
ATOM 820 C CA . LEU A 1 105 ? 1.282 -8.205 1.397 1.00 96.44 105 LEU A CA 1
ATOM 821 C C . LEU A 1 105 ? 2.590 -8.429 2.169 1.00 96.44 105 LEU A C 1
ATOM 823 O O . LEU A 1 105 ? 3.083 -9.550 2.206 1.00 96.44 105 LEU A O 1
ATOM 827 N N . ARG A 1 106 ? 3.127 -7.391 2.817 1.00 94.88 106 ARG A N 1
ATOM 828 C CA . ARG A 1 106 ? 4.355 -7.459 3.619 1.00 94.88 106 ARG A CA 1
ATOM 829 C C . ARG A 1 106 ? 4.175 -8.252 4.912 1.00 94.88 106 ARG A C 1
ATOM 831 O O . ARG A 1 106 ? 5.069 -8.993 5.308 1.00 94.88 106 ARG A O 1
ATOM 838 N N . ARG A 1 107 ? 3.064 -8.047 5.625 1.00 94.81 107 ARG A N 1
ATOM 839 C CA . ARG A 1 107 ? 2.878 -8.565 6.996 1.00 94.81 107 ARG A CA 1
ATOM 840 C C . ARG A 1 107 ? 2.193 -9.925 7.057 1.00 94.81 107 ARG A C 1
ATOM 842 O O . ARG A 1 107 ? 2.207 -10.562 8.116 1.00 94.81 107 ARG A O 1
ATOM 849 N N . THR A 1 108 ? 1.538 -10.349 5.981 1.00 94.38 108 THR A N 1
ATOM 850 C CA . THR A 1 108 ? 0.811 -11.622 5.940 1.00 94.38 108 THR A CA 1
ATOM 851 C C . THR A 1 108 ? 1.664 -12.747 5.374 1.00 94.38 108 THR A C 1
ATOM 853 O O . THR A 1 108 ? 2.624 -12.529 4.647 1.00 94.38 108 THR A O 1
ATOM 856 N N . ASP A 1 109 ? 1.318 -13.974 5.747 1.00 93.31 109 ASP A N 1
ATOM 857 C CA . ASP A 1 109 ? 1.967 -15.197 5.293 1.00 93.31 109 ASP A CA 1
ATOM 858 C C . ASP A 1 109 ? 0.934 -16.308 5.070 1.00 93.31 109 ASP A C 1
ATOM 860 O O . ASP A 1 109 ? -0.234 -16.198 5.464 1.00 93.31 109 ASP A O 1
ATOM 864 N N . GLY A 1 110 ? 1.366 -17.381 4.403 1.00 93.88 110 GLY A N 1
ATOM 865 C CA . GLY A 1 110 ? 0.541 -18.559 4.145 1.00 93.88 110 GLY A CA 1
ATOM 866 C C . GLY A 1 110 ? -0.795 -18.207 3.468 1.00 93.88 110 GLY A C 1
ATOM 867 O O . GLY A 1 110 ? -0.800 -17.433 2.509 1.00 93.88 110 GLY A O 1
ATOM 868 N N . PRO A 1 111 ? -1.940 -18.716 3.966 1.00 95.38 111 PRO A N 1
ATOM 869 C CA . PRO A 1 111 ? -3.238 -18.511 3.319 1.00 95.38 111 PRO A CA 1
ATOM 870 C C . PRO A 1 111 ? -3.670 -17.044 3.197 1.00 95.38 111 PRO A C 1
ATOM 872 O O . PRO A 1 111 ? -4.392 -16.693 2.265 1.00 95.38 111 PRO A O 1
ATOM 875 N N . ASP A 1 112 ? -3.272 -16.185 4.139 1.00 95.94 112 ASP A N 1
ATOM 876 C CA . ASP A 1 112 ? -3.659 -14.770 4.125 1.00 95.94 112 ASP A CA 1
ATOM 877 C C . ASP A 1 112 ? -2.906 -14.008 3.026 1.00 95.94 112 ASP A C 1
ATOM 879 O O . ASP A 1 112 ? -3.520 -13.249 2.270 1.00 95.94 112 ASP A O 1
ATOM 883 N N . PHE A 1 113 ? -1.608 -14.290 2.872 1.00 95.25 113 PHE A N 1
ATOM 884 C CA . PHE A 1 113 ? -0.794 -13.771 1.773 1.00 95.25 113 PHE A CA 1
ATOM 885 C C . PHE A 1 113 ? -1.296 -14.277 0.417 1.00 95.25 113 PHE A C 1
ATOM 887 O O . PHE A 1 113 ? -1.516 -13.489 -0.502 1.00 95.25 113 PHE A O 1
ATOM 894 N N . GLU A 1 114 ? -1.567 -15.580 0.303 1.00 94.69 114 GLU A N 1
ATOM 895 C CA . GLU A 1 114 ? -2.091 -16.183 -0.927 1.00 94.69 114 GLU A CA 1
ATOM 896 C C . GLU A 1 114 ? -3.423 -15.562 -1.358 1.00 94.69 114 GLU A C 1
ATOM 898 O O . GLU A 1 114 ? -3.626 -15.324 -2.545 1.00 94.69 114 GLU A O 1
ATOM 903 N N . ARG A 1 115 ? -4.318 -15.224 -0.418 1.00 96.25 115 ARG A N 1
ATOM 904 C CA . ARG A 1 115 ? -5.570 -14.508 -0.726 1.00 96.25 115 ARG A CA 1
ATOM 905 C C . ARG A 1 115 ? -5.322 -13.109 -1.287 1.00 96.25 115 ARG A C 1
ATOM 907 O O . ARG A 1 115 ? -6.030 -12.695 -2.208 1.00 96.25 115 ARG A O 1
ATOM 914 N N . ALA A 1 116 ? -4.360 -12.374 -0.729 1.00 96.56 116 ALA A N 1
ATOM 915 C CA . ALA A 1 116 ? -4.002 -11.039 -1.200 1.00 96.56 116 ALA A CA 1
ATOM 916 C C . ALA A 1 116 ? -3.350 -11.086 -2.592 1.00 96.56 116 ALA A C 1
ATOM 918 O O . ALA A 1 116 ? -3.714 -10.301 -3.466 1.00 96.56 116 ALA A O 1
ATOM 919 N N . VAL A 1 117 ? -2.463 -12.054 -2.832 1.00 96.12 117 VAL A N 1
ATOM 920 C CA . VAL A 1 117 ? -1.840 -12.275 -4.144 1.00 96.12 117 VAL A CA 1
ATOM 921 C C . VAL A 1 117 ? -2.858 -12.761 -5.175 1.00 96.12 117 VAL A C 1
ATOM 923 O O . VAL A 1 117 ? -2.903 -12.230 -6.279 1.00 96.12 117 VAL A O 1
ATOM 926 N N . TRP A 1 118 ? -3.750 -13.688 -4.817 1.00 96.12 118 TRP A N 1
ATOM 927 C CA . TRP A 1 118 ? -4.803 -14.160 -5.721 1.00 96.12 118 TRP A CA 1
ATOM 928 C C . TRP A 1 118 ? -5.708 -13.018 -6.189 1.00 96.12 118 TRP A C 1
ATOM 930 O O . TRP A 1 118 ? -6.125 -12.981 -7.343 1.00 96.12 118 TRP A O 1
ATOM 940 N N . LYS A 1 119 ? -5.958 -12.028 -5.322 1.00 97.06 119 LYS A N 1
ATOM 941 C CA . LYS A 1 119 ? -6.668 -10.812 -5.721 1.00 97.06 119 LYS A CA 1
ATOM 942 C C . LYS A 1 119 ? -5.940 -10.028 -6.805 1.00 97.06 119 LYS A C 1
ATOM 944 O O . LYS A 1 119 ? -6.626 -9.391 -7.582 1.00 97.06 119 LYS A O 1
ATOM 949 N N . LEU A 1 120 ? -4.614 -10.060 -6.886 1.00 96.75 120 LEU A N 1
ATOM 950 C CA . LEU A 1 120 ? -3.848 -9.418 -7.962 1.00 96.75 120 LEU A CA 1
ATOM 951 C C . LEU A 1 120 ? -3.812 -10.269 -9.240 1.00 96.75 120 LEU A C 1
ATOM 953 O O . LEU A 1 120 ? -3.774 -9.703 -10.329 1.00 96.75 120 LEU A O 1
ATOM 957 N N . GLU A 1 121 ? -3.871 -11.595 -9.102 1.00 95.75 121 GLU A N 1
ATOM 958 C CA . GLU A 1 121 ? -3.837 -12.574 -10.200 1.00 95.75 121 GLU A CA 1
ATOM 959 C C . GLU A 1 121 ? -5.224 -12.794 -10.862 1.00 95.75 121 GLU A C 1
ATOM 961 O O . GLU A 1 121 ? -5.309 -13.204 -12.021 1.00 95.75 121 GLU A O 1
ATOM 966 N N . GLU A 1 122 ? -6.333 -12.516 -10.161 1.00 94.62 122 GLU A N 1
ATOM 967 C CA . GLU A 1 122 ? -7.694 -12.749 -10.672 1.00 94.62 122 GLU A CA 1
ATOM 968 C C . GLU A 1 122 ? -8.031 -11.906 -11.919 1.00 94.62 122 GLU A C 1
ATOM 970 O O . GLU A 1 122 ? -7.502 -10.812 -12.120 1.00 94.62 122 GLU A O 1
ATOM 975 N N . ASN A 1 123 ? -8.975 -12.393 -12.737 1.00 95.62 123 ASN A N 1
ATOM 976 C CA . ASN A 1 123 ? -9.448 -11.726 -13.962 1.00 95.62 123 ASN A CA 1
ATOM 977 C C . ASN A 1 123 ? -8.312 -11.350 -14.927 1.00 95.62 123 ASN A C 1
ATOM 979 O O . ASN A 1 123 ? -8.231 -10.209 -15.378 1.00 95.62 123 ASN A O 1
ATOM 983 N N . SER A 1 124 ? -7.427 -12.303 -15.229 1.00 94.25 124 SER A N 1
ATOM 984 C CA . SER A 1 124 ? -6.276 -12.074 -16.112 1.00 94.25 124 SER A CA 1
ATOM 985 C C . SER A 1 124 ? -5.401 -10.913 -15.633 1.00 94.25 124 SER A C 1
ATOM 987 O O . SER A 1 124 ? -4.996 -10.070 -16.427 1.00 94.25 124 SER A O 1
ATOM 989 N N . TYR A 1 125 ? -5.118 -10.877 -14.326 1.00 96.75 125 TYR A N 1
ATOM 990 C CA . TYR A 1 125 ? -4.213 -9.908 -13.713 1.00 96.75 125 TYR A CA 1
ATOM 991 C C . TYR A 1 125 ? -4.649 -8.433 -13.844 1.00 96.75 125 TYR A C 1
ATOM 993 O O . TYR A 1 125 ? -3.819 -7.529 -13.757 1.00 96.75 125 TYR A O 1
ATOM 1001 N N . GLU A 1 126 ? -5.949 -8.144 -14.004 1.00 96.75 126 GLU A N 1
ATOM 1002 C CA . GLU A 1 126 ? -6.449 -6.775 -14.254 1.00 96.75 126 GLU A CA 1
ATOM 1003 C C . GLU A 1 126 ? -6.017 -5.753 -13.180 1.00 96.75 126 GLU A C 1
ATOM 1005 O O . GLU A 1 126 ? -5.818 -4.569 -13.464 1.00 96.75 126 GLU A O 1
ATOM 1010 N N . LYS A 1 127 ? -5.885 -6.201 -11.924 1.00 97.19 127 LYS A N 1
ATOM 1011 C CA . LYS A 1 127 ? -5.500 -5.341 -10.796 1.00 97.19 127 LYS A CA 1
ATOM 1012 C C . LYS A 1 127 ? -3.998 -5.141 -10.746 1.00 97.19 127 LYS A C 1
ATOM 1014 O O . LYS A 1 127 ? -3.566 -4.035 -10.446 1.00 97.19 127 LYS A O 1
ATOM 1019 N N . LEU A 1 128 ? -3.216 -6.169 -11.072 1.00 96.88 128 LEU A N 1
ATOM 1020 C CA . LEU A 1 128 ? -1.773 -6.021 -11.210 1.00 96.88 128 LEU A CA 1
ATOM 1021 C C . LEU A 1 128 ? -1.443 -5.067 -12.364 1.00 96.88 128 LEU A C 1
ATOM 1023 O O . LEU A 1 128 ? -0.681 -4.128 -12.168 1.00 96.88 128 LEU A O 1
ATOM 1027 N N . TRP A 1 129 ? -2.135 -5.199 -13.500 1.00 96.94 129 TRP A N 1
ATOM 1028 C CA . TRP A 1 129 ? -2.067 -4.228 -14.594 1.00 96.94 129 TRP A CA 1
ATOM 1029 C C . TRP A 1 129 ? -2.408 -2.808 -14.132 1.00 96.94 129 TRP A C 1
ATOM 1031 O O . TRP A 1 129 ? -1.726 -1.848 -14.490 1.00 96.94 129 TRP A O 1
ATOM 1041 N N . ARG A 1 130 ? -3.443 -2.644 -13.292 1.00 96.56 130 ARG A N 1
ATOM 1042 C CA . ARG A 1 130 ? -3.779 -1.332 -12.721 1.00 96.56 130 ARG A CA 1
ATOM 1043 C C . ARG A 1 130 ? -2.623 -0.749 -11.907 1.00 96.56 130 ARG A C 1
ATOM 1045 O O . ARG A 1 130 ? -2.389 0.450 -12.030 1.00 96.56 130 ARG A O 1
ATOM 1052 N N . VAL A 1 131 ? -1.919 -1.554 -11.111 1.00 97.38 131 VAL A N 1
ATOM 1053 C CA . VAL A 1 131 ? -0.737 -1.110 -10.349 1.00 97.38 131 VAL A CA 1
ATOM 1054 C C . VAL A 1 131 ? 0.401 -0.714 -11.294 1.00 97.38 131 VAL A C 1
ATOM 1056 O O . VAL A 1 131 ? 0.962 0.368 -11.134 1.00 97.38 131 VAL A O 1
ATOM 1059 N N . THR A 1 132 ? 0.673 -1.509 -12.331 1.00 96.81 132 THR A N 1
ATOM 1060 C CA . THR A 1 132 ? 1.664 -1.189 -13.374 1.00 96.81 132 THR A CA 1
ATOM 1061 C C . THR A 1 132 ? 1.350 0.132 -14.081 1.00 96.81 132 THR A C 1
ATOM 1063 O O . THR A 1 132 ? 2.218 0.988 -14.235 1.00 96.81 132 THR A O 1
ATOM 1066 N N . ALA A 1 133 ? 0.082 0.361 -14.429 1.00 95.44 133 ALA A N 1
ATOM 1067 C CA . ALA A 1 133 ? -0.362 1.617 -15.024 1.00 95.44 133 ALA A CA 1
ATOM 1068 C C . ALA A 1 133 ? -0.228 2.815 -14.063 1.00 95.44 133 ALA A C 1
ATOM 1070 O O . ALA A 1 133 ? 0.037 3.927 -14.517 1.00 95.44 133 ALA A O 1
ATOM 1071 N N . ILE A 1 134 ? -0.407 2.615 -12.748 1.00 95.81 134 ILE A N 1
ATOM 1072 C CA . ILE A 1 134 ? -0.155 3.664 -11.745 1.00 95.81 134 ILE A CA 1
ATOM 1073 C C . ILE A 1 134 ? 1.332 4.022 -11.716 1.00 95.81 134 ILE A C 1
ATOM 1075 O O . ILE A 1 134 ? 1.651 5.208 -11.718 1.00 95.81 134 ILE A O 1
ATOM 1079 N N . LEU A 1 135 ? 2.230 3.030 -11.734 1.00 96.50 135 LEU A N 1
ATOM 1080 C CA . LEU A 1 135 ? 3.673 3.275 -11.771 1.00 96.50 135 LEU A CA 1
ATOM 1081 C C . LEU A 1 135 ? 4.077 4.062 -13.027 1.00 96.50 135 LEU A C 1
ATOM 1083 O O . LEU A 1 135 ? 4.764 5.073 -12.913 1.00 96.50 135 LEU A O 1
ATOM 1087 N N . ALA A 1 136 ? 3.590 3.657 -14.203 1.00 95.69 136 ALA A N 1
ATOM 1088 C CA . ALA A 1 136 ? 3.855 4.363 -15.458 1.00 95.69 136 ALA A CA 1
ATOM 1089 C C . ALA A 1 136 ? 3.345 5.809 -15.436 1.00 95.69 136 ALA A C 1
ATOM 1091 O O . ALA A 1 136 ? 4.069 6.733 -15.804 1.00 95.69 136 ALA A O 1
ATOM 1092 N N . GLN A 1 137 ? 2.123 6.030 -14.945 1.00 94.06 137 GLN A N 1
ATOM 1093 C CA . GLN A 1 137 ? 1.588 7.383 -14.813 1.00 94.06 137 GLN A CA 1
ATOM 1094 C C . GLN A 1 137 ? 2.401 8.218 -13.817 1.00 94.06 137 GLN A C 1
ATOM 1096 O O . GLN A 1 137 ? 2.653 9.391 -14.078 1.00 94.06 137 GLN A O 1
ATOM 1101 N N . ALA A 1 138 ? 2.837 7.627 -12.702 1.00 93.62 138 ALA A N 1
ATOM 1102 C CA . ALA A 1 138 ? 3.666 8.314 -11.721 1.00 93.62 138 ALA A CA 1
ATOM 1103 C C . ALA A 1 138 ? 5.039 8.689 -12.286 1.00 93.62 138 ALA A C 1
ATOM 1105 O O . ALA A 1 138 ? 5.480 9.812 -12.070 1.00 93.62 138 ALA A O 1
ATOM 1106 N N . ALA A 1 139 ? 5.665 7.813 -13.074 1.00 93.56 139 ALA A N 1
ATOM 1107 C CA . ALA A 1 139 ? 6.914 8.120 -13.765 1.00 93.56 139 ALA A CA 1
ATOM 1108 C C . ALA A 1 139 ? 6.763 9.329 -14.704 1.00 93.56 139 ALA A C 1
ATOM 1110 O O . ALA A 1 139 ? 7.607 10.220 -14.692 1.00 93.56 139 ALA A O 1
ATOM 1111 N N . VAL A 1 140 ? 5.661 9.407 -15.464 1.00 93.62 140 VAL A N 1
ATOM 1112 C CA . VAL A 1 140 ? 5.351 10.563 -16.326 1.00 93.62 140 VAL A CA 1
ATOM 1113 C C . VAL A 1 140 ? 5.094 11.827 -15.506 1.00 93.62 140 VAL A C 1
ATOM 1115 O O . VAL A 1 140 ? 5.629 12.887 -15.827 1.00 93.62 140 VAL A O 1
ATOM 1118 N N . ASP A 1 141 ? 4.290 11.729 -14.446 1.00 92.25 141 ASP A N 1
ATOM 1119 C CA . ASP A 1 141 ? 3.951 12.871 -13.592 1.00 92.25 141 ASP A CA 1
ATOM 1120 C C . ASP A 1 141 ? 5.189 13.443 -12.876 1.00 92.25 141 ASP A C 1
ATOM 1122 O O . ASP A 1 141 ? 5.229 14.643 -12.614 1.00 92.25 141 ASP A O 1
ATOM 1126 N N . LEU A 1 142 ? 6.205 12.613 -12.613 1.00 93.44 142 LEU A N 1
ATOM 1127 C CA . LEU A 1 142 ? 7.452 12.997 -11.946 1.00 93.44 142 LEU A CA 1
ATOM 1128 C C . LEU A 1 142 ? 8.514 13.594 -12.877 1.00 93.44 142 LEU A C 1
ATOM 1130 O O . LEU A 1 142 ? 9.448 14.218 -12.378 1.00 93.44 142 LEU A O 1
ATOM 1134 N N . GLN A 1 143 ? 8.382 13.466 -14.204 1.00 92.81 143 GLN A N 1
ATOM 1135 C CA . GLN A 1 143 ? 9.363 14.008 -15.161 1.00 92.81 143 GLN A CA 1
ATOM 1136 C C . GLN A 1 143 ? 9.704 15.496 -14.942 1.00 92.81 143 GLN A C 1
ATOM 1138 O O . GLN A 1 143 ? 10.887 15.829 -14.982 1.00 92.81 143 GLN A O 1
ATOM 1143 N N . PRO A 1 144 ? 8.739 16.404 -14.672 1.00 94.50 144 PRO A N 1
ATOM 1144 C CA . PRO A 1 144 ? 9.035 17.820 -14.430 1.00 94.50 144 PRO A CA 1
ATOM 1145 C C . PRO A 1 144 ? 9.818 18.083 -13.138 1.00 94.50 144 PRO A C 1
ATOM 1147 O O . PRO A 1 144 ? 10.337 19.180 -12.957 1.00 94.50 144 PRO A O 1
ATOM 1150 N N . TYR A 1 145 ? 9.865 17.099 -12.241 1.00 93.12 145 TYR A N 1
ATOM 1151 C CA . TYR A 1 145 ? 10.420 17.206 -10.896 1.00 93.12 145 TYR A CA 1
ATOM 1152 C C . TYR A 1 145 ? 11.689 16.360 -10.724 1.00 93.12 145 TYR A C 1
ATOM 1154 O O . TYR A 1 145 ? 12.166 16.215 -9.606 1.00 93.12 145 TYR A O 1
ATOM 1162 N N . GLY A 1 146 ? 12.238 15.785 -11.803 1.00 88.88 146 GLY A N 1
ATOM 1163 C CA . GLY A 1 146 ? 13.368 14.850 -11.735 1.00 88.88 146 GLY A CA 1
ATOM 1164 C C . GLY A 1 146 ? 14.639 15.432 -11.106 1.00 88.88 146 GLY A C 1
ATOM 1165 O O . GLY A 1 146 ? 15.361 14.704 -10.431 1.00 88.88 146 GLY A O 1
ATOM 1166 N N . ASP A 1 147 ? 14.865 16.737 -11.273 1.00 91.19 147 ASP A N 1
ATOM 1167 C CA . ASP A 1 147 ? 16.026 17.452 -10.725 1.00 91.19 147 ASP A CA 1
ATOM 1168 C C . ASP A 1 147 ? 15.787 18.024 -9.313 1.00 91.19 147 ASP A C 1
ATOM 1170 O O . ASP A 1 147 ? 16.694 18.624 -8.735 1.00 91.19 147 ASP A O 1
ATOM 1174 N N . LEU A 1 148 ? 14.570 17.891 -8.770 1.00 93.25 148 LEU A N 1
ATOM 1175 C CA . LEU A 1 148 ? 14.233 18.406 -7.441 1.00 93.25 148 LEU A CA 1
ATOM 1176 C C . LEU A 1 148 ? 14.716 17.482 -6.323 1.00 93.25 148 LEU A C 1
ATOM 1178 O O . LEU A 1 148 ? 15.009 16.301 -6.536 1.00 93.25 148 LEU A O 1
ATOM 1182 N N . GLU A 1 149 ? 14.749 18.024 -5.105 1.00 93.75 149 GLU A N 1
ATOM 1183 C CA . GLU A 1 149 ? 15.077 17.240 -3.921 1.00 93.75 149 GLU A CA 1
ATOM 1184 C C . GLU A 1 149 ? 14.050 16.121 -3.687 1.00 93.75 149 GLU A C 1
ATOM 1186 O O . GLU A 1 149 ? 12.883 16.195 -4.082 1.00 93.75 149 GLU A O 1
ATOM 1191 N N . TYR A 1 150 ? 14.489 15.059 -3.009 1.00 93.44 150 TYR A N 1
ATOM 1192 C CA . TYR A 1 150 ? 13.657 13.889 -2.732 1.00 93.44 150 TYR A CA 1
ATOM 1193 C C . TYR A 1 150 ? 12.345 14.255 -2.015 1.00 93.44 150 TYR A C 1
ATOM 1195 O O . TYR A 1 150 ? 11.281 13.761 -2.383 1.00 93.44 150 TYR A O 1
ATOM 1203 N N . SER A 1 151 ? 12.405 15.170 -1.044 1.00 92.12 151 SER A N 1
ATOM 1204 C CA . SER A 1 151 ? 11.244 15.695 -0.313 1.00 92.12 151 SER A CA 1
ATOM 1205 C C . SER A 1 151 ? 10.224 16.368 -1.238 1.00 92.12 151 SER A C 1
ATOM 1207 O O . SER A 1 151 ? 9.037 16.060 -1.170 1.00 92.12 151 SER A O 1
ATOM 1209 N N . GLU A 1 152 ? 10.674 17.221 -2.158 1.00 93.12 152 GLU A N 1
ATOM 1210 C CA . GLU A 1 152 ? 9.805 17.883 -3.137 1.00 93.12 152 GLU A CA 1
ATOM 1211 C C . GLU A 1 152 ? 9.196 16.871 -4.116 1.00 93.12 152 GLU A C 1
ATOM 1213 O O . GLU A 1 152 ? 8.028 16.970 -4.499 1.00 93.12 152 GLU A O 1
ATOM 1218 N N . ARG A 1 153 ? 9.957 15.845 -4.507 1.00 93.81 153 ARG A N 1
ATOM 1219 C CA . ARG A 1 153 ? 9.447 14.764 -5.361 1.00 93.81 153 ARG A CA 1
ATOM 1220 C C . ARG A 1 153 ? 8.402 13.907 -4.643 1.00 93.81 153 ARG A C 1
ATOM 1222 O O . ARG A 1 153 ? 7.441 13.481 -5.287 1.00 93.81 153 ARG A O 1
ATOM 1229 N N . LEU A 1 154 ? 8.530 13.690 -3.330 1.00 93.00 154 LEU A N 1
ATOM 1230 C CA . LEU A 1 154 ? 7.497 13.031 -2.519 1.00 93.00 154 LEU A CA 1
ATOM 1231 C C . LEU A 1 154 ? 6.173 13.795 -2.570 1.00 93.00 154 LEU A C 1
ATOM 1233 O O . LEU A 1 154 ? 5.139 13.177 -2.820 1.00 93.00 154 LEU A O 1
ATOM 1237 N N . GLU A 1 155 ? 6.206 15.122 -2.438 1.00 89.69 155 GLU A N 1
ATOM 1238 C CA . GLU A 1 155 ? 5.009 15.970 -2.555 1.00 89.69 155 GLU A CA 1
ATOM 1239 C C . GLU A 1 155 ? 4.358 15.899 -3.948 1.00 89.69 155 GLU A C 1
ATOM 1241 O O . GLU A 1 155 ? 3.154 16.121 -4.087 1.00 89.69 155 GLU A O 1
ATOM 1246 N N . ASN A 1 156 ? 5.131 15.529 -4.974 1.00 90.25 156 ASN A N 1
ATOM 1247 C CA . ASN A 1 156 ? 4.680 15.394 -6.359 1.00 90.25 156 ASN A CA 1
ATOM 1248 C C . ASN A 1 156 ? 4.424 13.935 -6.791 1.00 90.25 156 ASN A C 1
ATOM 1250 O O . ASN A 1 156 ? 4.335 13.636 -7.983 1.00 90.25 156 ASN A O 1
ATOM 1254 N N . GLY A 1 157 ? 4.240 13.018 -5.835 1.00 90.69 157 GLY A N 1
ATOM 1255 C CA . GLY A 1 157 ? 3.760 11.657 -6.100 1.00 90.69 157 GLY A CA 1
ATOM 1256 C C . GLY A 1 157 ? 4.851 10.599 -6.276 1.00 90.69 157 GLY A C 1
ATOM 1257 O O . GLY A 1 157 ? 4.561 9.514 -6.791 1.00 90.69 157 GLY A O 1
ATOM 1258 N N . LEU A 1 158 ? 6.085 10.862 -5.829 1.00 95.00 158 LEU A N 1
ATOM 1259 C CA . LEU A 1 158 ? 7.132 9.835 -5.738 1.00 95.00 158 LEU A CA 1
ATOM 1260 C C . LEU A 1 158 ? 6.725 8.715 -4.779 1.00 95.00 158 LEU A C 1
ATOM 1262 O O . LEU A 1 158 ? 6.946 7.543 -5.078 1.00 95.00 158 LEU A O 1
ATOM 1266 N N . TYR A 1 159 ? 6.036 9.050 -3.687 1.00 95.12 159 TYR A N 1
ATOM 1267 C CA . TYR A 1 159 ? 5.553 8.049 -2.740 1.00 95.12 159 TYR A CA 1
ATOM 1268 C C . TYR A 1 159 ? 4.586 7.052 -3.397 1.00 95.12 159 TYR A C 1
ATOM 1270 O O . TYR A 1 159 ? 4.714 5.838 -3.222 1.00 95.12 159 TYR A O 1
ATOM 1278 N N . ARG A 1 160 ? 3.677 7.537 -4.254 1.00 95.56 160 ARG A N 1
ATOM 1279 C CA . ARG A 1 160 ? 2.816 6.686 -5.088 1.00 95.56 160 ARG A CA 1
ATOM 1280 C C . ARG A 1 160 ? 3.616 5.729 -5.976 1.00 95.56 160 ARG A C 1
ATOM 1282 O O . ARG A 1 160 ? 3.261 4.552 -6.060 1.00 95.56 160 ARG A O 1
ATOM 1289 N N . ALA A 1 161 ? 4.665 6.220 -6.641 1.00 96.44 161 ALA A N 1
ATOM 1290 C CA . ALA A 1 161 ? 5.519 5.399 -7.502 1.00 96.44 161 ALA A CA 1
ATOM 1291 C C . ALA A 1 161 ? 6.219 4.294 -6.696 1.00 96.44 161 ALA A C 1
ATOM 1293 O O . ALA A 1 161 ? 6.152 3.121 -7.060 1.00 96.44 161 ALA A O 1
ATOM 1294 N N . GLN A 1 162 ? 6.791 4.647 -5.544 1.00 97.19 162 GLN A N 1
ATOM 1295 C CA . GLN A 1 162 ? 7.468 3.710 -4.646 1.00 97.19 162 GLN A CA 1
ATOM 1296 C C . GLN A 1 162 ? 6.519 2.640 -4.094 1.00 97.19 162 GLN A C 1
ATOM 1298 O O . GLN A 1 162 ? 6.871 1.462 -4.052 1.00 97.19 162 GLN A O 1
ATOM 1303 N N . LEU A 1 163 ? 5.295 3.011 -3.711 1.00 97.62 163 LEU A N 1
ATOM 1304 C CA . LEU A 1 163 ? 4.282 2.054 -3.261 1.00 97.62 163 LEU A CA 1
ATOM 1305 C C . LEU A 1 163 ? 3.847 1.097 -4.381 1.00 97.62 163 LEU A C 1
ATOM 1307 O O . LEU A 1 163 ? 3.702 -0.104 -4.142 1.00 97.62 163 LEU A O 1
ATOM 1311 N N . ALA A 1 164 ? 3.671 1.600 -5.607 1.00 97.69 164 ALA A N 1
ATOM 1312 C CA . ALA A 1 164 ? 3.369 0.756 -6.760 1.00 97.69 164 ALA A CA 1
ATOM 1313 C C . ALA A 1 164 ? 4.530 -0.208 -7.063 1.00 97.69 164 ALA A C 1
ATOM 1315 O O . ALA A 1 164 ? 4.298 -1.405 -7.232 1.00 97.69 164 ALA A O 1
ATOM 1316 N N . ALA A 1 165 ? 5.773 0.283 -7.039 1.00 97.81 165 ALA A N 1
ATOM 1317 C CA . ALA A 1 165 ? 6.976 -0.527 -7.215 1.00 97.81 165 ALA A CA 1
ATOM 1318 C C . ALA A 1 165 ? 7.094 -1.628 -6.146 1.00 97.81 165 ALA A C 1
ATOM 1320 O O . ALA A 1 165 ? 7.320 -2.788 -6.487 1.00 97.81 165 ALA A O 1
ATOM 1321 N N . LYS A 1 166 ? 6.847 -1.309 -4.866 1.00 97.44 166 LYS A N 1
ATOM 1322 C CA . LYS A 1 166 ? 6.805 -2.304 -3.778 1.00 97.44 166 LYS A CA 1
ATOM 1323 C C . LYS A 1 166 ? 5.741 -3.366 -4.014 1.00 97.44 166 LYS A C 1
ATOM 1325 O O . LYS A 1 166 ? 6.018 -4.552 -3.859 1.00 97.44 166 LYS A O 1
ATOM 1330 N N . CYS A 1 167 ? 4.531 -2.950 -4.387 1.00 97.56 167 CYS A N 1
ATOM 1331 C CA . CYS A 1 167 ? 3.433 -3.873 -4.659 1.00 97.56 167 CYS A CA 1
ATOM 1332 C C . CYS A 1 167 ? 3.786 -4.836 -5.801 1.00 97.56 167 CYS A C 1
ATOM 1334 O O . CYS A 1 167 ? 3.576 -6.039 -5.666 1.00 97.56 167 CYS A O 1
ATOM 1336 N N . ILE A 1 168 ? 4.384 -4.327 -6.881 1.00 97.12 168 ILE A N 1
ATOM 1337 C CA . ILE A 1 168 ? 4.860 -5.144 -8.002 1.00 97.12 168 ILE A CA 1
ATOM 1338 C C . ILE A 1 168 ? 5.945 -6.124 -7.536 1.00 97.12 168 ILE A C 1
ATOM 1340 O O . ILE A 1 168 ? 5.818 -7.328 -7.754 1.00 97.12 168 ILE A O 1
ATOM 1344 N N . ALA A 1 169 ? 6.975 -5.638 -6.839 1.00 96.81 169 ALA A N 1
ATOM 1345 C CA . ALA A 1 169 ? 8.096 -6.462 -6.394 1.00 96.81 169 ALA A CA 1
ATOM 1346 C C . ALA A 1 169 ? 7.673 -7.591 -5.436 1.00 96.81 169 ALA A C 1
ATOM 1348 O O . ALA A 1 169 ? 8.149 -8.718 -5.558 1.00 96.81 169 ALA A O 1
ATOM 1349 N N . LEU A 1 170 ? 6.713 -7.325 -4.545 1.00 95.38 170 LEU A N 1
ATOM 1350 C CA . LEU A 1 170 ? 6.115 -8.328 -3.655 1.00 95.38 170 LEU A CA 1
ATOM 1351 C C . LEU A 1 170 ? 5.478 -9.499 -4.421 1.00 95.38 170 LEU A C 1
ATOM 1353 O O . LEU A 1 170 ? 5.570 -10.654 -3.998 1.00 95.38 170 LEU A O 1
ATOM 1357 N N . VAL A 1 171 ? 4.846 -9.215 -5.560 1.00 93.62 171 VAL A N 1
ATOM 1358 C CA . VAL A 1 171 ? 4.186 -10.224 -6.402 1.00 93.62 171 VAL A CA 1
ATOM 1359 C C . VAL A 1 171 ? 5.191 -10.964 -7.292 1.00 93.62 171 VAL A C 1
ATOM 1361 O O . VAL A 1 171 ? 4.991 -12.150 -7.570 1.00 93.62 171 VAL A O 1
ATOM 1364 N N . CYS A 1 172 ? 6.291 -10.308 -7.680 1.00 93.81 172 CYS A N 1
ATOM 1365 C CA . CYS A 1 172 ? 7.395 -10.886 -8.459 1.00 93.81 172 CYS A CA 1
ATOM 1366 C C . CYS A 1 172 ? 8.231 -11.933 -7.705 1.00 93.81 172 CYS A C 1
ATOM 1368 O O . CYS A 1 172 ? 9.077 -12.579 -8.313 1.00 93.81 172 CYS A O 1
ATOM 1370 N N . THR A 1 173 ? 7.970 -12.167 -6.416 1.00 87.00 173 THR A N 1
ATOM 1371 C CA . THR A 1 173 ? 8.580 -13.276 -5.655 1.00 87.00 173 THR A CA 1
ATOM 1372 C C . THR A 1 173 ? 8.285 -14.656 -6.261 1.00 87.00 173 THR A C 1
ATOM 1374 O O . THR A 1 173 ? 9.034 -15.606 -6.033 1.00 87.00 173 THR A O 1
ATOM 1377 N N . LYS A 1 174 ? 7.213 -14.780 -7.059 1.00 88.62 174 LYS A N 1
ATOM 1378 C CA . LYS A 1 174 ? 6.951 -15.947 -7.912 1.00 88.62 174 LYS A CA 1
ATOM 1379 C C . LYS A 1 174 ? 7.470 -15.693 -9.327 1.00 88.62 174 LYS A C 1
ATOM 1381 O O . LYS A 1 174 ? 7.038 -14.744 -9.979 1.00 88.62 174 LYS A O 1
ATOM 1386 N N . GLU A 1 175 ? 8.266 -16.621 -9.856 1.00 89.00 175 GLU A N 1
ATOM 1387 C CA . GLU A 1 175 ? 8.856 -16.508 -11.201 1.00 89.00 175 GLU A CA 1
ATOM 1388 C C . GLU A 1 175 ? 7.807 -16.320 -12.310 1.00 89.00 175 GLU A C 1
ATOM 1390 O O . GLU A 1 175 ? 7.979 -15.510 -13.216 1.00 89.00 175 GLU A O 1
ATOM 1395 N N . THR A 1 176 ? 6.660 -17.002 -12.212 1.00 92.06 176 THR A N 1
ATOM 1396 C CA . THR A 1 176 ? 5.558 -16.840 -13.175 1.00 92.06 176 THR A CA 1
ATOM 1397 C C . THR A 1 176 ? 5.031 -15.411 -13.211 1.00 92.06 176 THR A C 1
ATOM 1399 O O . THR A 1 176 ? 4.757 -14.877 -14.281 1.00 92.06 176 THR A O 1
ATOM 1402 N N . ASN A 1 177 ? 4.905 -14.782 -12.043 1.00 93.25 177 ASN A N 1
ATOM 1403 C CA . ASN A 1 177 ? 4.417 -13.416 -11.945 1.00 93.25 177 ASN A CA 1
ATOM 1404 C C . ASN A 1 177 ? 5.469 -12.425 -12.430 1.00 93.25 177 ASN A C 1
ATOM 1406 O O . ASN A 1 177 ? 5.110 -11.453 -13.079 1.00 93.25 177 ASN A O 1
ATOM 1410 N N . LYS A 1 178 ? 6.754 -12.689 -12.174 1.00 94.12 178 LYS A N 1
ATOM 1411 C CA . LYS A 1 178 ? 7.862 -11.870 -12.673 1.00 94.12 178 LYS A CA 1
ATOM 1412 C C . LYS A 1 178 ? 7.877 -11.788 -14.202 1.00 94.12 178 LYS A C 1
ATOM 1414 O O . LYS A 1 178 ? 8.008 -10.692 -14.740 1.00 94.12 178 LYS A O 1
ATOM 1419 N N . LEU A 1 179 ? 7.675 -12.914 -14.894 1.00 94.31 179 LEU A N 1
ATOM 1420 C CA . LEU A 1 179 ? 7.572 -12.948 -16.359 1.00 94.31 179 LEU A CA 1
ATOM 1421 C C . LEU A 1 179 ? 6.388 -12.109 -16.863 1.00 94.31 179 LEU A C 1
ATOM 1423 O O . LEU A 1 179 ? 6.567 -11.240 -17.712 1.00 94.31 179 LEU A O 1
ATOM 1427 N N . ILE A 1 180 ? 5.203 -12.317 -16.282 1.00 95.12 180 ILE A N 1
ATOM 1428 C CA . ILE A 1 180 ? 3.976 -11.596 -16.654 1.00 95.12 180 ILE A CA 1
ATOM 1429 C C . ILE A 1 180 ? 4.119 -10.092 -16.394 1.00 95.12 180 ILE A C 1
ATOM 1431 O O . ILE A 1 180 ? 3.778 -9.276 -17.242 1.00 95.12 180 ILE A O 1
ATOM 1435 N N . VAL A 1 181 ? 4.650 -9.707 -15.233 1.00 95.69 181 VAL A N 1
ATOM 1436 C CA . VAL A 1 181 ? 4.911 -8.304 -14.893 1.00 95.69 181 VAL A CA 1
ATOM 1437 C C . VAL A 1 181 ? 5.905 -7.684 -15.869 1.00 95.69 181 VAL A C 1
ATOM 1439 O O . VAL A 1 181 ? 5.701 -6.544 -16.273 1.00 95.69 181 VAL A O 1
ATOM 1442 N N . GLY A 1 182 ? 6.952 -8.414 -16.264 1.00 95.44 182 GLY A N 1
ATOM 1443 C CA . GLY A 1 182 ? 7.904 -7.953 -17.272 1.00 95.44 182 GLY A CA 1
ATOM 1444 C C . GLY A 1 182 ? 7.221 -7.619 -18.599 1.00 95.44 182 GLY A C 1
ATOM 1445 O O . GLY A 1 182 ? 7.445 -6.544 -19.148 1.00 95.44 182 GLY A O 1
ATOM 1446 N N . GLU A 1 183 ? 6.328 -8.489 -19.076 1.00 95.88 183 GLU A N 1
ATOM 1447 C CA . GLU A 1 183 ? 5.512 -8.223 -20.269 1.00 95.88 183 GLU A CA 1
ATOM 1448 C C . GLU A 1 183 ? 4.615 -6.990 -20.080 1.00 95.88 183 GLU A C 1
ATOM 1450 O O . GLU A 1 183 ? 4.594 -6.108 -20.939 1.00 95.88 183 GLU A O 1
ATOM 1455 N N . MET A 1 184 ? 3.942 -6.872 -18.930 1.00 96.56 184 MET A N 1
ATOM 1456 C CA . MET A 1 184 ? 3.065 -5.733 -18.639 1.00 96.56 184 MET A CA 1
ATOM 1457 C C . MET A 1 184 ? 3.807 -4.396 -18.575 1.00 96.56 184 MET A C 1
ATOM 1459 O O . MET A 1 184 ? 3.291 -3.382 -19.038 1.00 96.56 184 MET A O 1
ATOM 1463 N N . LEU A 1 185 ? 4.997 -4.380 -17.971 1.00 96.69 185 LEU A N 1
ATOM 1464 C CA . LEU A 1 185 ? 5.837 -3.187 -17.875 1.00 96.69 185 LEU A CA 1
ATOM 1465 C C . LEU A 1 185 ? 6.273 -2.733 -19.270 1.00 96.69 185 LEU A C 1
ATOM 1467 O O . LEU A 1 185 ? 6.127 -1.554 -19.596 1.00 96.69 185 LEU A O 1
ATOM 1471 N N . ASN A 1 186 ? 6.694 -3.673 -20.121 1.00 96.25 186 ASN A N 1
ATOM 1472 C CA . ASN A 1 186 ? 7.119 -3.366 -21.485 1.00 96.25 186 ASN A CA 1
ATOM 1473 C C . ASN A 1 186 ? 5.998 -2.698 -22.300 1.00 96.25 186 ASN A C 1
ATOM 1475 O O . ASN A 1 186 ? 6.261 -1.769 -23.065 1.00 96.25 186 ASN A O 1
ATOM 1479 N N . GLU A 1 187 ? 4.740 -3.115 -22.115 1.00 96.38 187 GLU A N 1
ATOM 1480 C CA . GLU A 1 187 ? 3.587 -2.483 -22.775 1.00 96.38 187 GLU A CA 1
ATOM 1481 C C . GLU A 1 187 ? 3.380 -1.013 -22.372 1.00 96.38 187 GLU A C 1
ATOM 1483 O O . GLU A 1 187 ? 2.853 -0.224 -23.159 1.00 96.38 187 GLU A O 1
ATOM 1488 N N . VAL A 1 188 ? 3.814 -0.625 -21.170 1.00 94.38 188 VAL A N 1
ATOM 1489 C CA . VAL A 1 188 ? 3.761 0.759 -20.673 1.00 94.38 188 VAL A CA 1
ATOM 1490 C C . VAL A 1 188 ? 5.117 1.465 -20.740 1.00 94.38 188 VAL A C 1
ATOM 1492 O O . VAL A 1 188 ? 5.306 2.488 -20.083 1.00 94.38 188 VAL A O 1
ATOM 1495 N N . THR A 1 189 ? 6.050 0.962 -21.557 1.00 94.12 189 THR A N 1
ATOM 1496 C CA . THR A 1 189 ? 7.403 1.519 -21.760 1.00 94.12 189 THR A CA 1
ATOM 1497 C C . THR A 1 189 ? 8.266 1.581 -20.497 1.00 94.12 189 THR A C 1
ATOM 1499 O O . THR A 1 189 ? 9.150 2.426 -20.394 1.00 94.12 189 THR A O 1
ATOM 1502 N N . LEU A 1 190 ? 8.002 0.687 -19.545 1.00 96.31 190 LEU A N 1
ATOM 1503 C CA . LEU A 1 190 ? 8.822 0.469 -18.360 1.00 96.31 190 LEU A CA 1
ATOM 1504 C C . LEU A 1 190 ? 9.458 -0.922 -18.402 1.00 96.31 190 LEU A C 1
ATOM 1506 O O . LEU A 1 190 ? 9.027 -1.804 -19.137 1.00 96.31 190 LEU A O 1
ATOM 1510 N N . GLU A 1 191 ? 10.437 -1.143 -17.541 1.00 95.75 191 GLU A N 1
ATOM 1511 C CA . GLU A 1 191 ? 11.099 -2.423 -17.337 1.00 95.75 191 GLU A CA 1
ATOM 1512 C C . GLU A 1 191 ? 11.146 -2.776 -15.843 1.00 95.75 191 GLU A C 1
ATOM 1514 O O . GLU A 1 191 ? 10.946 -1.937 -14.961 1.00 95.75 191 GLU A O 1
ATOM 1519 N N . LEU A 1 192 ? 11.479 -4.032 -15.517 1.00 94.88 192 LEU A N 1
ATOM 1520 C CA . LEU A 1 192 ? 11.747 -4.432 -14.124 1.00 94.88 192 LEU A CA 1
ATOM 1521 C C . LEU A 1 192 ? 12.878 -3.601 -13.495 1.00 94.88 192 LEU A C 1
ATOM 1523 O O . LEU 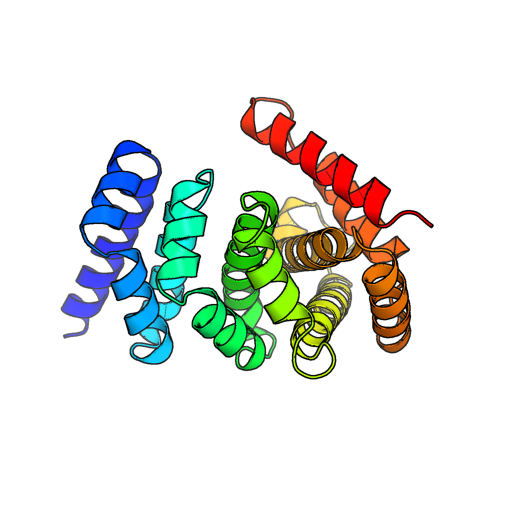A 1 192 ? 12.908 -3.407 -12.279 1.00 94.88 192 LEU A O 1
ATOM 1527 N N . ASN A 1 193 ? 13.781 -3.069 -14.321 1.00 95.12 193 ASN A N 1
ATOM 1528 C CA . ASN A 1 193 ? 14.814 -2.153 -13.868 1.00 95.12 193 ASN A CA 1
ATOM 1529 C C . ASN A 1 193 ? 14.239 -0.839 -13.311 1.00 95.12 193 ASN A C 1
ATOM 1531 O O . ASN A 1 193 ? 14.764 -0.344 -12.321 1.00 95.12 193 ASN A O 1
ATOM 1535 N N . ASP A 1 194 ? 13.147 -0.307 -13.866 1.00 95.81 194 ASP A N 1
ATOM 1536 C CA . ASP A 1 194 ? 12.521 0.918 -13.349 1.00 95.81 194 ASP A CA 1
ATOM 1537 C C . ASP A 1 194 ? 11.878 0.688 -11.977 1.00 95.81 194 ASP A C 1
ATOM 1539 O O . ASP A 1 194 ? 11.956 1.541 -11.088 1.00 95.81 194 ASP A O 1
ATOM 1543 N N . VAL A 1 195 ? 11.288 -0.498 -11.773 1.00 96.75 195 VAL A N 1
ATOM 1544 C CA . VAL A 1 195 ? 10.805 -0.938 -10.453 1.00 96.75 195 VAL A CA 1
ATOM 1545 C C . VAL A 1 195 ? 11.971 -0.967 -9.471 1.00 96.75 195 VAL A C 1
ATOM 1547 O O . VAL A 1 195 ? 11.872 -0.397 -8.386 1.00 96.75 195 VAL A O 1
ATOM 1550 N N . ARG A 1 196 ? 13.096 -1.576 -9.864 1.00 95.94 196 ARG A N 1
ATOM 1551 C CA . ARG A 1 196 ? 14.307 -1.637 -9.043 1.00 95.94 196 ARG A CA 1
ATOM 1552 C C . ARG A 1 196 ? 14.831 -0.244 -8.689 1.00 95.94 196 ARG A C 1
ATOM 1554 O O . ARG A 1 196 ? 15.057 0.016 -7.513 1.00 95.94 196 ARG A O 1
ATOM 1561 N N . THR A 1 197 ? 14.968 0.654 -9.662 1.00 95.50 197 THR A N 1
ATOM 1562 C CA . THR A 1 197 ? 15.477 2.014 -9.437 1.00 95.50 197 THR A CA 1
ATOM 1563 C C . THR A 1 197 ? 14.600 2.805 -8.462 1.00 95.50 197 THR A C 1
ATOM 1565 O O . THR A 1 197 ? 15.134 3.489 -7.594 1.00 95.50 197 THR A O 1
ATOM 1568 N N . ASN A 1 198 ? 13.270 2.651 -8.516 1.00 95.50 198 ASN A N 1
ATOM 1569 C CA . ASN A 1 198 ? 12.369 3.256 -7.522 1.00 95.50 198 ASN A CA 1
ATOM 1570 C C . ASN A 1 198 ? 12.641 2.750 -6.092 1.00 95.50 198 ASN A C 1
ATOM 1572 O O . ASN A 1 198 ? 12.568 3.520 -5.133 1.00 95.50 198 ASN A O 1
ATOM 1576 N N . LEU A 1 199 ? 12.934 1.455 -5.934 1.00 96.38 199 LEU A N 1
ATOM 1577 C CA . LEU A 1 199 ? 13.226 0.851 -4.630 1.00 96.38 199 LEU A CA 1
ATOM 1578 C C . LEU A 1 199 ? 14.631 1.212 -4.120 1.00 96.38 199 LEU A C 1
ATOM 1580 O O . LEU A 1 199 ? 14.804 1.440 -2.924 1.00 96.38 199 LEU A O 1
ATOM 1584 N N . GLU A 1 200 ? 15.620 1.301 -5.012 1.00 95.56 200 GLU A N 1
ATOM 1585 C CA . GLU A 1 200 ? 16.982 1.753 -4.694 1.00 95.56 200 GLU A CA 1
ATOM 1586 C C . GLU A 1 200 ? 16.983 3.214 -4.227 1.00 95.56 200 GLU A C 1
ATOM 1588 O O . GLU A 1 200 ? 17.600 3.540 -3.212 1.00 95.56 200 GLU A O 1
ATOM 1593 N N . GLU A 1 201 ? 16.240 4.082 -4.921 1.00 95.00 201 GLU A N 1
ATOM 1594 C CA . GLU A 1 201 ? 16.056 5.477 -4.523 1.00 95.00 201 GLU A CA 1
ATOM 1595 C C . GLU A 1 201 ? 15.388 5.595 -3.148 1.00 95.00 201 GLU A C 1
ATOM 1597 O O . GLU A 1 201 ? 15.818 6.405 -2.327 1.00 95.00 201 GLU A O 1
ATOM 1602 N N . LEU A 1 202 ? 14.374 4.773 -2.863 1.00 93.94 202 LEU A N 1
ATOM 1603 C CA . LEU A 1 202 ? 13.750 4.743 -1.543 1.00 93.94 202 LEU A CA 1
ATOM 1604 C C . LEU A 1 202 ? 14.774 4.399 -0.451 1.00 93.94 202 LEU A C 1
ATOM 1606 O O . LEU A 1 202 ? 14.895 5.133 0.523 1.00 93.94 202 LEU A O 1
ATOM 1610 N N . ILE A 1 203 ? 15.527 3.309 -0.617 1.00 94.31 203 ILE A N 1
ATOM 1611 C CA . ILE A 1 203 ? 16.537 2.861 0.357 1.00 94.31 203 ILE A CA 1
ATOM 1612 C C . ILE A 1 203 ? 17.604 3.925 0.607 1.00 94.31 203 ILE A C 1
ATOM 1614 O O . ILE A 1 203 ? 18.048 4.091 1.745 1.00 94.31 203 ILE A O 1
ATOM 1618 N N . ALA A 1 204 ? 18.023 4.635 -0.443 1.00 93.25 204 ALA A N 1
ATOM 1619 C CA . ALA A 1 204 ? 19.025 5.690 -0.341 1.00 93.25 204 ALA A CA 1
ATOM 1620 C C . ALA A 1 204 ? 18.569 6.868 0.540 1.00 93.25 204 ALA A C 1
ATOM 1622 O O . ALA A 1 204 ? 19.419 7.578 1.072 1.00 93.25 204 ALA A O 1
ATOM 1623 N N . ASN A 1 205 ? 17.255 7.046 0.711 1.00 92.56 205 ASN A N 1
ATOM 1624 C CA . ASN A 1 205 ? 16.640 8.140 1.463 1.00 92.56 205 ASN A CA 1
ATOM 1625 C C . ASN A 1 205 ? 15.951 7.682 2.766 1.00 92.56 205 ASN A C 1
ATOM 1627 O O . ASN A 1 205 ? 15.238 8.469 3.383 1.00 92.56 205 ASN A O 1
ATOM 1631 N N . ILE A 1 206 ? 16.128 6.424 3.188 1.00 88.38 206 ILE A N 1
ATOM 1632 C CA . ILE A 1 206 ? 15.700 5.961 4.515 1.00 88.38 206 ILE A CA 1
ATOM 1633 C C . ILE A 1 206 ? 16.819 6.247 5.527 1.00 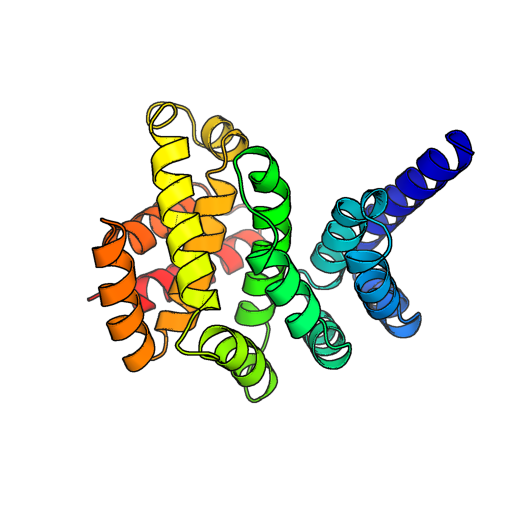88.38 206 ILE A C 1
ATOM 1635 O O . ILE A 1 206 ? 17.928 5.705 5.421 1.00 88.38 206 ILE A O 1
ATOM 1639 N N . ASP A 1 207 ? 16.505 7.061 6.535 1.00 82.06 207 ASP A N 1
ATOM 1640 C CA . ASP A 1 207 ? 17.387 7.327 7.673 1.00 82.06 207 ASP A CA 1
ATOM 1641 C C . ASP A 1 207 ? 17.578 6.052 8.510 1.00 82.06 207 ASP A C 1
ATOM 1643 O O . ASP A 1 207 ? 16.639 5.300 8.729 1.00 82.06 207 ASP A O 1
ATOM 1647 N N . ASN A 1 208 ? 18.789 5.767 8.998 1.00 78.19 208 ASN A N 1
ATOM 1648 C CA . ASN A 1 208 ? 19.064 4.527 9.756 1.00 78.19 208 ASN A CA 1
ATOM 1649 C C . ASN A 1 208 ? 18.982 4.745 11.277 1.00 78.19 208 ASN A C 1
ATOM 1651 O O . ASN A 1 208 ? 19.668 4.064 12.047 1.00 78.19 208 ASN A O 1
ATOM 1655 N N . ASP A 1 209 ? 18.172 5.718 11.688 1.00 81.88 209 ASP A N 1
ATOM 1656 C CA . ASP A 1 209 ? 18.172 6.266 13.044 1.00 81.88 209 ASP A CA 1
ATOM 1657 C C . ASP A 1 209 ? 17.371 5.406 14.031 1.00 81.88 209 ASP A C 1
ATOM 1659 O O . ASP A 1 209 ? 17.645 5.431 15.234 1.00 81.88 209 ASP A O 1
ATOM 1663 N N . ASP A 1 210 ? 16.440 4.585 13.536 1.00 85.81 210 ASP A N 1
ATOM 1664 C CA . ASP A 1 210 ? 15.634 3.680 14.351 1.00 85.81 210 ASP A CA 1
ATOM 1665 C C . ASP A 1 210 ? 15.486 2.267 13.749 1.00 85.81 210 ASP A C 1
ATOM 1667 O O . ASP A 1 210 ? 15.891 1.970 12.622 1.00 85.81 210 ASP A O 1
ATOM 1671 N N . GLU A 1 211 ? 14.961 1.349 14.563 1.00 84.62 211 GLU A N 1
ATOM 1672 C CA . GLU A 1 211 ? 14.779 -0.061 14.197 1.00 84.62 211 GLU A CA 1
ATOM 1673 C C . GLU A 1 211 ? 13.679 -0.276 13.144 1.00 84.62 211 GLU A C 1
ATOM 1675 O O . GLU A 1 211 ? 13.737 -1.244 12.384 1.00 84.62 211 GLU A O 1
ATOM 1680 N N . GLU A 1 212 ? 12.688 0.615 13.064 1.00 83.44 212 GLU A N 1
ATOM 1681 C CA . GLU A 1 212 ? 11.622 0.524 12.065 1.00 83.44 212 GLU A CA 1
ATOM 1682 C C . GLU A 1 212 ? 12.173 0.845 10.674 1.00 83.44 212 GLU A C 1
ATOM 1684 O O . GLU A 1 212 ? 11.937 0.098 9.721 1.00 83.44 212 GLU A O 1
ATOM 1689 N N . ALA A 1 213 ? 13.001 1.880 10.580 1.00 86.81 213 ALA A N 1
ATOM 1690 C CA . ALA A 1 213 ? 13.665 2.283 9.358 1.00 86.81 213 ALA A CA 1
ATOM 1691 C C . ALA A 1 213 ? 14.677 1.232 8.869 1.00 86.81 213 ALA A C 1
ATOM 1693 O O . ALA A 1 213 ? 14.711 0.909 7.679 1.00 86.81 213 ALA A O 1
ATOM 1694 N N . LYS A 1 214 ? 15.433 0.598 9.778 1.00 89.06 214 LYS A N 1
ATOM 1695 C CA . LYS A 1 214 ? 16.288 -0.553 9.423 1.00 89.06 214 LYS A CA 1
ATOM 1696 C C . LYS A 1 214 ? 15.472 -1.721 8.874 1.00 89.06 214 LYS A C 1
ATOM 1698 O O . LYS A 1 214 ? 15.825 -2.278 7.838 1.00 89.06 214 LYS A O 1
ATOM 1703 N N . SER A 1 215 ? 14.355 -2.058 9.523 1.00 90.00 215 SER A N 1
ATOM 1704 C CA . SER A 1 215 ? 13.463 -3.125 9.056 1.00 90.00 215 SER A CA 1
ATOM 1705 C C . SER A 1 215 ? 12.839 -2.808 7.692 1.00 90.00 215 SER A C 1
ATOM 1707 O O . SER A 1 215 ? 12.658 -3.705 6.866 1.00 90.00 215 SER A O 1
ATOM 1709 N N . GLU A 1 216 ? 12.513 -1.541 7.429 1.00 90.81 216 GLU A N 1
ATOM 1710 C CA . GLU A 1 216 ? 12.036 -1.081 6.123 1.00 90.81 216 GLU A CA 1
ATOM 1711 C C . GLU A 1 216 ? 13.095 -1.237 5.035 1.00 90.81 216 GLU A C 1
ATOM 1713 O O . GLU A 1 216 ? 12.792 -1.692 3.926 1.00 90.81 216 GLU A O 1
ATOM 1718 N N . LYS A 1 217 ? 14.339 -0.896 5.366 1.00 92.50 217 LYS A N 1
ATOM 1719 C CA . LYS A 1 217 ? 15.475 -1.010 4.464 1.00 92.50 217 LYS A CA 1
ATOM 1720 C C . LYS A 1 217 ? 15.762 -2.463 4.100 1.00 92.50 217 LYS A C 1
ATOM 1722 O O . LYS A 1 217 ? 15.728 -2.792 2.920 1.00 92.50 217 LYS A O 1
ATOM 1727 N N . GLU A 1 218 ? 15.925 -3.339 5.091 1.00 92.69 218 GLU A N 1
ATOM 1728 C CA . GLU A 1 218 ? 16.150 -4.780 4.881 1.00 92.69 218 GLU A CA 1
ATOM 1729 C C . GLU A 1 218 ? 15.022 -5.420 4.058 1.00 92.69 218 GLU A C 1
ATOM 1731 O O . GLU A 1 218 ? 15.256 -6.210 3.139 1.00 92.69 218 GLU A O 1
ATOM 1736 N N . PHE A 1 219 ? 13.773 -5.050 4.353 1.00 92.94 219 PHE A N 1
ATOM 1737 C CA . PHE A 1 219 ? 12.627 -5.521 3.588 1.00 92.94 219 PHE A CA 1
ATOM 1738 C C . PHE A 1 219 ? 12.698 -5.058 2.129 1.00 92.94 219 PHE A C 1
ATOM 1740 O O . PHE A 1 219 ? 12.536 -5.870 1.218 1.00 92.94 219 PHE A O 1
ATOM 1747 N N . THR A 1 220 ? 12.982 -3.780 1.889 1.00 94.19 220 THR A N 1
ATOM 1748 C CA . THR A 1 220 ? 13.063 -3.232 0.530 1.00 94.19 220 THR A CA 1
ATOM 1749 C C . THR A 1 220 ? 14.247 -3.822 -0.251 1.00 94.19 220 THR A C 1
ATOM 1751 O O . THR A 1 220 ? 14.109 -4.104 -1.440 1.00 94.19 220 THR A O 1
ATOM 1754 N N . GLU A 1 221 ? 15.374 -4.108 0.408 1.00 94.56 221 GLU A N 1
ATOM 1755 C CA . GLU A 1 221 ? 16.523 -4.803 -0.193 1.00 94.56 221 GLU A CA 1
ATOM 1756 C C . GLU A 1 221 ? 16.137 -6.208 -0.677 1.00 94.56 221 GLU A C 1
ATOM 1758 O O . GLU A 1 221 ? 16.493 -6.607 -1.789 1.00 94.56 221 GLU A O 1
ATOM 1763 N N . SER A 1 222 ? 15.331 -6.939 0.102 1.00 94.06 222 SER A N 1
ATOM 1764 C CA . SER A 1 222 ? 14.825 -8.254 -0.316 1.00 94.06 222 SER A CA 1
ATOM 1765 C C . SER A 1 222 ? 13.931 -8.181 -1.563 1.00 94.06 222 SER A C 1
ATOM 1767 O O . SER A 1 222 ? 13.967 -9.075 -2.411 1.00 94.06 222 SER A O 1
ATOM 1769 N N . LEU A 1 223 ? 13.165 -7.093 -1.716 1.00 94.00 223 LEU A N 1
ATOM 1770 C CA . LEU A 1 223 ? 12.319 -6.860 -2.887 1.00 94.00 223 LEU A CA 1
ATOM 1771 C C . LEU A 1 223 ? 13.139 -6.533 -4.137 1.00 94.00 223 LEU A C 1
ATOM 1773 O O . LEU A 1 223 ? 12.786 -6.986 -5.225 1.00 94.00 223 LEU A O 1
ATOM 1777 N N . ILE A 1 224 ? 14.239 -5.789 -3.989 1.00 93.88 224 ILE A N 1
ATOM 1778 C CA . ILE A 1 224 ? 15.178 -5.506 -5.084 1.00 93.88 224 ILE A CA 1
ATOM 1779 C C . ILE A 1 224 ? 15.757 -6.802 -5.649 1.00 93.88 224 ILE A C 1
ATOM 1781 O O . ILE A 1 224 ? 15.813 -6.970 -6.868 1.00 93.88 224 ILE A O 1
ATOM 1785 N N . GLU A 1 225 ? 16.148 -7.736 -4.782 1.00 90.88 225 GLU A N 1
ATOM 1786 C CA . GLU A 1 225 ? 16.672 -9.025 -5.233 1.00 90.88 225 GLU A CA 1
ATOM 1787 C C . GLU A 1 225 ? 15.585 -9.864 -5.928 1.00 90.88 225 GLU A C 1
ATOM 1789 O O . GLU A 1 225 ? 15.865 -10.516 -6.930 1.00 90.88 225 GLU A O 1
ATOM 1794 N N . ALA A 1 226 ? 14.325 -9.781 -5.484 1.00 86.81 226 ALA A N 1
ATOM 1795 C CA . ALA A 1 226 ? 13.210 -10.490 -6.121 1.00 86.81 226 ALA A CA 1
ATOM 1796 C C . ALA A 1 226 ? 12.924 -10.024 -7.565 1.00 86.81 226 ALA A C 1
ATOM 1798 O O . ALA A 1 226 ? 12.493 -10.821 -8.401 1.00 86.81 226 ALA A O 1
ATOM 1799 N N . VAL A 1 227 ? 13.171 -8.749 -7.885 1.00 88.75 227 VAL A N 1
ATOM 1800 C CA . VAL A 1 227 ? 12.969 -8.202 -9.243 1.00 88.75 227 VAL A CA 1
ATOM 1801 C C . VAL A 1 227 ? 14.218 -8.269 -10.125 1.00 88.75 227 VAL A C 1
ATOM 1803 O O . VAL A 1 227 ? 14.153 -7.928 -11.306 1.00 88.75 227 VAL A O 1
ATOM 1806 N N . ARG A 1 228 ? 15.351 -8.731 -9.586 1.00 84.62 228 ARG A N 1
ATOM 1807 C CA . ARG A 1 228 ? 16.620 -8.848 -10.310 1.00 84.62 228 ARG A CA 1
ATOM 1808 C C . ARG A 1 228 ? 16.536 -9.925 -11.390 1.00 84.62 228 ARG A C 1
ATOM 1810 O O . ARG A 1 228 ? 16.015 -11.003 -11.128 1.00 84.62 228 ARG A O 1
ATOM 1817 N N . SER A 1 229 ? 17.027 -9.643 -12.599 1.00 60.06 229 SER A N 1
ATOM 1818 C CA . SER A 1 229 ? 17.068 -10.595 -13.725 1.00 60.06 229 SER A CA 1
ATOM 1819 C C . SER A 1 229 ? 17.956 -11.797 -13.436 1.00 60.06 229 SER A C 1
ATOM 1821 O O . SER A 1 229 ? 19.132 -11.540 -13.077 1.00 60.06 229 SER A O 1
#

pLDDT: mean 93.88, std 4.94, range [60.06, 98.38]

Organism: NCBI:txid101924